Protein AF-A0A352KQD6-F1 (afdb_monomer_lite)

pLDDT: mean 89.38, std 11.31, range [33.34, 98.38]

Foldseek 3Di:
DDPDPDDLQPPLLVVDPDLLSSLCSSLLSLFPDQDAEAEDAFLVSPLSSLLSCLVCVLVSLVQQCVQHDDPDDPPPSQDPPHGTRNDNPLSVVSVVLVVVVDDSLVSSLVNCCNRHVNHAEYEYACDDPRVPCVVVSCSSDVRHHYDYQFDDDPQWGAFHGPDRDNDGHGPVPTDWDWWFFPVQPPPPDGDTDGPVRDDPPTDTDD

Structure (mmCIF, N/CA/C/O backbone):
data_AF-A0A352KQD6-F1
#
_entry.id   AF-A0A352KQD6-F1
#
loop_
_atom_site.group_PDB
_atom_site.id
_atom_site.type_symbol
_atom_site.label_atom_id
_atom_site.label_alt_id
_atom_site.label_comp_id
_atom_site.label_asym_id
_atom_site.label_entity_id
_atom_site.label_seq_id
_atom_site.pdbx_PDB_ins_code
_atom_site.Cartn_x
_atom_site.Cartn_y
_atom_site.Cartn_z
_atom_site.occupancy
_atom_site.B_iso_or_equiv
_atom_site.auth_seq_id
_atom_site.auth_comp_id
_atom_site.auth_asym_id
_atom_site.auth_atom_id
_atom_site.pdbx_PDB_model_num
ATOM 1 N N . MET A 1 1 ? -7.891 -28.167 -5.399 1.00 33.34 1 MET A N 1
ATOM 2 C CA . MET A 1 1 ? -7.084 -27.551 -4.325 1.00 33.34 1 MET A CA 1
ATOM 3 C C . MET A 1 1 ? -7.124 -26.051 -4.535 1.00 33.34 1 MET A C 1
ATOM 5 O O . ME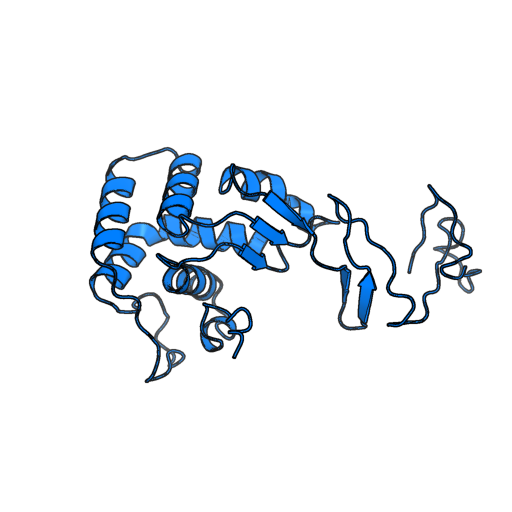T A 1 1 ? -6.577 -25.579 -5.525 1.00 33.34 1 MET A O 1
ATOM 9 N N . SER A 1 2 ? -7.878 -25.327 -3.708 1.00 34.19 2 SER A N 1
ATOM 10 C CA . SER A 1 2 ? -7.958 -23.870 -3.790 1.00 34.19 2 SER A CA 1
ATOM 11 C C . SER A 1 2 ? -6.576 -23.297 -3.488 1.00 34.19 2 SER A C 1
ATOM 13 O O . SER A 1 2 ? -6.003 -23.558 -2.432 1.00 34.19 2 SER A O 1
ATOM 15 N N . LYS A 1 3 ? -6.013 -22.537 -4.431 1.00 35.81 3 LYS A N 1
ATOM 16 C CA . LYS A 1 3 ? -4.923 -21.622 -4.106 1.00 35.81 3 LYS A CA 1
ATOM 17 C C . LYS A 1 3 ? -5.525 -20.608 -3.134 1.00 35.81 3 LYS A C 1
ATOM 19 O O . LYS A 1 3 ? -6.251 -19.715 -3.560 1.00 35.81 3 LYS A O 1
ATOM 24 N N . LEU A 1 4 ? -5.295 -20.796 -1.833 1.00 39.38 4 LEU A N 1
ATOM 25 C CA . LEU A 1 4 ? -5.373 -19.702 -0.866 1.00 39.38 4 LEU A CA 1
ATOM 26 C C . LEU A 1 4 ? -4.637 -18.507 -1.480 1.00 39.38 4 LEU A C 1
ATOM 28 O O . LEU A 1 4 ? -3.614 -18.714 -2.137 1.00 39.38 4 LEU A O 1
ATOM 32 N N . ALA A 1 5 ? -5.194 -17.305 -1.328 1.00 49.00 5 ALA A N 1
ATOM 33 C CA . ALA A 1 5 ? -4.622 -16.060 -1.829 1.00 49.00 5 ALA A CA 1
ATOM 34 C C . ALA A 1 5 ? -3.144 -15.971 -1.413 1.00 49.00 5 ALA A C 1
ATOM 36 O O . ALA A 1 5 ? -2.824 -15.662 -0.268 1.00 49.00 5 ALA A O 1
ATOM 37 N N . GLY A 1 6 ? -2.246 -16.357 -2.319 1.00 61.97 6 GLY A N 1
ATOM 38 C CA . GLY A 1 6 ? -0.821 -16.391 -2.044 1.00 61.97 6 GLY A CA 1
ATOM 39 C C . GLY A 1 6 ? -0.319 -14.962 -1.987 1.00 61.97 6 GLY A C 1
ATOM 40 O O . GLY A 1 6 ? -0.565 -14.195 -2.917 1.00 61.97 6 GLY A O 1
ATOM 41 N N . CYS A 1 7 ? 0.370 -14.601 -0.905 1.00 70.12 7 CYS A N 1
ATOM 42 C CA . CYS A 1 7 ? 1.125 -13.358 -0.871 1.00 70.12 7 CYS A CA 1
ATOM 43 C C . CYS A 1 7 ? 2.120 -13.377 -2.039 1.00 70.12 7 CYS A C 1
ATOM 45 O O . CYS A 1 7 ? 2.934 -14.293 -2.144 1.00 70.12 7 CYS A O 1
ATOM 47 N N . VAL A 1 8 ? 2.013 -12.397 -2.937 1.00 82.88 8 VAL A N 1
ATOM 48 C CA . VAL A 1 8 ? 2.868 -12.300 -4.131 1.00 82.88 8 VAL A CA 1
ATOM 49 C C . VAL A 1 8 ? 4.289 -11.858 -3.761 1.00 82.88 8 VAL A C 1
ATOM 51 O O . VAL A 1 8 ? 5.240 -12.105 -4.495 1.00 82.88 8 VAL A O 1
ATOM 54 N N . ILE A 1 9 ? 4.434 -11.241 -2.588 1.00 88.12 9 ILE A N 1
ATOM 55 C CA . ILE A 1 9 ? 5.698 -10.746 -2.059 1.00 88.12 9 ILE A CA 1
ATOM 56 C C . ILE A 1 9 ? 6.389 -11.881 -1.288 1.00 88.12 9 ILE A C 1
ATOM 58 O O . ILE A 1 9 ? 5.803 -12.411 -0.336 1.00 88.12 9 ILE A O 1
ATOM 62 N N . PRO A 1 10 ? 7.635 -12.245 -1.636 1.00 88.12 10 PRO A N 1
ATOM 63 C CA . PRO A 1 10 ? 8.396 -13.227 -0.879 1.00 88.12 10 PRO A CA 1
ATOM 64 C C . PRO A 1 10 ? 8.562 -12.818 0.594 1.00 88.12 10 PRO A C 1
ATOM 66 O O . PRO A 1 10 ? 8.896 -11.664 0.867 1.00 88.12 10 PRO A O 1
ATOM 69 N N . PRO A 1 11 ? 8.416 -13.746 1.559 1.00 87.19 11 PRO A N 1
ATOM 70 C CA . PRO A 1 11 ? 8.491 -13.415 2.985 1.00 87.19 11 PRO A CA 1
ATOM 71 C C . PRO A 1 11 ? 9.781 -12.704 3.420 1.00 87.19 11 PRO A C 1
ATOM 73 O O . PRO A 1 11 ? 9.735 -11.851 4.299 1.00 87.19 11 PRO A O 1
ATOM 76 N N . TRP A 1 12 ? 10.918 -13.001 2.786 1.00 87.06 12 TRP A N 1
ATOM 77 C CA . TRP A 1 12 ? 12.209 -12.382 3.114 1.00 87.06 12 TRP A CA 1
ATOM 78 C C . TRP A 1 12 ? 12.266 -10.879 2.783 1.00 87.06 12 TRP A C 1
ATOM 80 O O . TRP A 1 12 ? 12.999 -10.129 3.422 1.00 87.06 12 TRP A O 1
ATOM 90 N N . VAL A 1 13 ? 11.444 -10.393 1.847 1.00 88.69 13 VAL A N 1
ATOM 91 C CA . VAL A 1 13 ? 11.322 -8.948 1.580 1.00 88.69 13 VAL A CA 1
ATOM 92 C C . VAL A 1 13 ? 10.734 -8.236 2.802 1.00 88.69 13 VAL A C 1
ATOM 94 O O . VAL A 1 13 ? 11.073 -7.092 3.096 1.00 88.69 13 VAL A O 1
ATOM 97 N N . LEU A 1 14 ? 9.880 -8.919 3.574 1.00 86.44 14 LEU A N 1
ATOM 98 C CA . LEU A 1 14 ? 9.261 -8.347 4.768 1.00 86.44 14 LEU A CA 1
ATOM 99 C C . LEU A 1 14 ? 10.249 -8.185 5.931 1.00 86.44 14 LEU A C 1
ATOM 101 O O . LEU A 1 14 ? 10.004 -7.325 6.781 1.00 86.44 14 LEU A O 1
ATOM 105 N N . SER A 1 15 ? 11.353 -8.945 5.955 1.00 86.06 15 SER A N 1
ATOM 106 C CA . SER A 1 15 ? 12.409 -8.824 6.973 1.00 86.06 15 SER A CA 1
ATOM 107 C C . SER A 1 15 ? 13.402 -7.689 6.716 1.00 86.06 15 SER A C 1
ATOM 109 O O . SER A 1 15 ? 14.161 -7.345 7.622 1.00 86.06 15 SER A O 1
ATOM 111 N N . ILE A 1 16 ? 13.384 -7.081 5.528 1.00 87.44 16 ILE A N 1
ATOM 112 C CA . ILE A 1 16 ? 14.229 -5.925 5.208 1.00 87.44 16 ILE A CA 1
ATOM 113 C C . ILE A 1 16 ? 13.835 -4.751 6.105 1.00 87.44 16 ILE A C 1
ATOM 115 O O . ILE A 1 16 ? 12.652 -4.449 6.260 1.00 87.44 16 ILE A O 1
ATOM 119 N N . GLN A 1 17 ? 14.831 -4.114 6.719 1.00 84.44 17 GLN A N 1
ATOM 120 C CA . GLN A 1 17 ? 14.626 -2.988 7.635 1.00 84.44 17 GLN A CA 1
ATOM 121 C C . GLN A 1 17 ? 14.799 -1.633 6.950 1.00 84.44 17 GLN A C 1
ATOM 123 O O . GLN A 1 17 ? 14.226 -0.647 7.411 1.00 84.44 17 GLN A O 1
ATOM 128 N N . ASP A 1 18 ? 15.565 -1.583 5.856 1.00 87.81 18 ASP A N 1
ATOM 129 C CA . ASP A 1 18 ? 15.810 -0.334 5.148 1.00 87.81 18 ASP A CA 1
ATOM 130 C C . ASP A 1 18 ? 14.508 0.255 4.586 1.00 87.81 18 ASP A C 1
ATOM 132 O O . ASP A 1 18 ? 13.675 -0.428 3.976 1.00 87.81 18 ASP A O 1
ATOM 136 N N . MET A 1 19 ? 14.339 1.552 4.832 1.00 82.00 19 MET A N 1
ATOM 137 C CA . MET A 1 19 ? 13.106 2.281 4.562 1.00 82.00 19 MET A CA 1
ATOM 138 C C . MET A 1 19 ? 12.896 2.623 3.083 1.00 82.00 19 MET A C 1
ATOM 140 O O . MET A 1 19 ? 11.793 3.039 2.726 1.00 82.00 19 MET A O 1
ATOM 144 N N . TYR A 1 20 ? 13.902 2.427 2.231 1.00 86.88 20 TYR A N 1
ATOM 145 C CA . TYR A 1 20 ? 13.819 2.608 0.784 1.00 86.88 20 TYR A CA 1
ATOM 146 C C . TYR A 1 20 ? 13.861 1.273 0.032 1.00 86.88 20 TYR A C 1
ATOM 148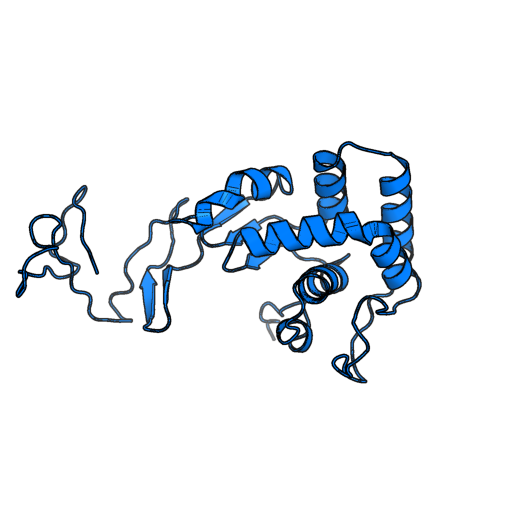 O O . TYR A 1 20 ? 13.123 1.095 -0.939 1.00 86.88 20 TYR A O 1
ATOM 156 N N . ASP A 1 21 ? 14.639 0.301 0.501 1.00 90.69 21 ASP A N 1
ATOM 157 C CA . ASP A 1 21 ? 14.799 -0.976 -0.197 1.00 90.69 21 ASP A CA 1
ATOM 158 C C . ASP A 1 21 ? 13.588 -1.889 -0.000 1.00 90.69 21 ASP A C 1
ATOM 160 O O . ASP A 1 21 ? 13.133 -2.521 -0.957 1.00 90.69 21 ASP A O 1
ATOM 164 N N . LYS A 1 22 ? 12.987 -1.914 1.201 1.00 90.69 22 LYS A N 1
ATOM 165 C CA . LYS A 1 22 ? 11.766 -2.701 1.434 1.00 90.69 22 LYS A CA 1
ATOM 166 C C . LYS A 1 22 ? 10.611 -2.242 0.534 1.00 90.69 22 LYS A C 1
ATOM 168 O O . LYS A 1 22 ? 10.053 -3.097 -0.158 1.00 90.69 22 LYS A O 1
ATOM 173 N N . PRO A 1 23 ? 10.228 -0.948 0.487 1.00 92.88 23 PRO A N 1
ATOM 174 C CA . PRO A 1 23 ? 9.149 -0.512 -0.395 1.00 92.88 23 PRO A CA 1
ATOM 175 C C . PRO A 1 23 ? 9.477 -0.720 -1.877 1.00 92.88 23 PRO A C 1
ATOM 177 O O . PRO A 1 23 ? 8.601 -1.143 -2.629 1.00 92.88 23 PRO A O 1
ATOM 180 N N . TYR A 1 24 ? 10.727 -0.495 -2.295 1.00 94.75 24 TYR A N 1
ATOM 181 C CA . TYR A 1 24 ? 11.148 -0.772 -3.668 1.00 94.75 24 TYR A CA 1
ATOM 182 C C . TYR A 1 24 ? 10.928 -2.243 -4.042 1.00 94.75 24 TYR A C 1
ATOM 184 O O . TYR A 1 24 ? 10.265 -2.539 -5.035 1.00 94.75 24 TYR A O 1
ATOM 192 N N . LEU A 1 25 ? 11.413 -3.176 -3.217 1.00 92.81 25 LEU A N 1
ATOM 193 C CA . LEU A 1 25 ? 11.297 -4.605 -3.497 1.00 92.81 25 LEU A CA 1
ATOM 194 C C . LEU A 1 25 ? 9.858 -5.101 -3.460 1.00 92.81 25 LEU A C 1
ATOM 196 O O . LEU A 1 25 ? 9.475 -5.910 -4.302 1.00 92.81 25 LEU A O 1
ATOM 200 N N . MET A 1 26 ? 9.037 -4.601 -2.533 1.00 92.19 26 MET A N 1
ATOM 201 C CA . MET A 1 26 ? 7.601 -4.890 -2.551 1.00 92.19 26 MET A CA 1
ATOM 202 C C . MET A 1 26 ? 6.997 -4.517 -3.911 1.00 92.19 26 MET A C 1
ATOM 204 O O . MET A 1 26 ? 6.287 -5.325 -4.504 1.00 92.19 26 MET A O 1
ATOM 208 N N . GLY A 1 27 ? 7.339 -3.341 -4.441 1.00 93.38 27 GLY A N 1
ATOM 209 C CA . GLY A 1 27 ? 6.920 -2.906 -5.769 1.00 93.38 27 GLY A CA 1
ATOM 210 C C . GLY A 1 27 ? 7.468 -3.751 -6.918 1.00 93.38 27 GLY A C 1
ATOM 211 O O . GLY A 1 27 ? 6.702 -4.124 -7.801 1.00 93.38 27 GLY A O 1
ATOM 212 N N . TYR A 1 28 ? 8.756 -4.103 -6.890 1.00 94.12 28 TYR A N 1
ATOM 213 C CA . TYR A 1 28 ? 9.395 -4.975 -7.883 1.00 94.12 28 TYR A CA 1
ATOM 214 C C . TYR A 1 28 ? 8.693 -6.336 -7.995 1.00 94.12 28 TYR A C 1
ATOM 216 O O . TYR A 1 28 ? 8.387 -6.802 -9.094 1.00 94.12 28 TYR A O 1
ATOM 224 N N . TYR A 1 29 ? 8.377 -6.957 -6.855 1.00 92.56 29 TYR A N 1
ATOM 225 C CA . TYR A 1 29 ? 7.669 -8.238 -6.821 1.00 92.56 29 TYR A CA 1
ATOM 226 C C . TYR A 1 29 ? 6.195 -8.126 -7.205 1.00 92.56 29 TYR A C 1
ATOM 228 O O . TYR A 1 29 ? 5.625 -9.088 -7.710 1.00 92.56 29 TYR A O 1
ATOM 236 N N . LEU A 1 30 ? 5.573 -6.969 -6.977 1.00 91.69 30 LEU A N 1
ATOM 237 C CA . LEU A 1 30 ? 4.196 -6.692 -7.381 1.00 91.69 30 LEU A CA 1
ATOM 238 C C . LEU A 1 30 ? 4.068 -6.319 -8.868 1.00 91.69 30 LEU A C 1
ATOM 240 O O . LEU A 1 30 ? 2.994 -6.498 -9.449 1.00 91.69 30 LEU A O 1
ATOM 244 N N . ALA A 1 31 ? 5.133 -5.819 -9.490 1.00 93.25 31 ALA A N 1
ATOM 245 C CA . ALA A 1 31 ? 5.139 -5.321 -10.858 1.00 93.25 31 ALA A CA 1
ATOM 246 C C . ALA A 1 31 ? 4.725 -6.395 -11.878 1.00 93.25 31 ALA A C 1
ATOM 248 O O . ALA A 1 31 ? 5.335 -7.458 -11.982 1.00 93.25 31 ALA A O 1
ATOM 249 N N . GLY A 1 32 ? 3.682 -6.108 -12.660 1.00 86.31 32 GLY A N 1
ATOM 250 C CA . GLY A 1 32 ? 3.182 -7.005 -13.707 1.00 86.31 32 GLY A CA 1
ATOM 251 C C . GLY A 1 32 ? 2.407 -8.215 -13.179 1.00 86.31 32 GLY A C 1
ATOM 252 O O . GLY A 1 32 ? 2.059 -9.113 -13.944 1.00 86.31 32 GLY A O 1
ATOM 253 N N . THR A 1 33 ? 2.116 -8.253 -11.879 1.00 89.25 33 THR A N 1
ATOM 254 C CA . THR A 1 33 ? 1.334 -9.333 -11.275 1.00 89.25 33 THR A CA 1
ATOM 255 C C . THR A 1 33 ? -0.158 -9.133 -11.516 1.00 89.25 33 THR A C 1
ATOM 257 O O . THR A 1 33 ? -0.657 -8.014 -11.649 1.00 89.25 33 THR A O 1
ATOM 260 N N . ASN A 1 34 ? -0.916 -10.231 -11.519 1.00 89.25 34 ASN A N 1
ATOM 261 C CA . ASN A 1 34 ? -2.374 -10.177 -11.618 1.00 89.25 34 ASN A CA 1
ATOM 262 C C . ASN A 1 34 ? -3.029 -9.903 -10.248 1.00 89.25 34 ASN A C 1
ATOM 264 O O . ASN A 1 34 ? -3.846 -10.688 -9.763 1.00 89.25 34 ASN A O 1
ATOM 268 N N . THR A 1 35 ? -2.620 -8.817 -9.593 1.00 90.75 35 THR A N 1
ATOM 269 C CA . THR A 1 35 ? -3.079 -8.459 -8.247 1.00 90.75 35 THR A CA 1
ATOM 270 C C . THR A 1 35 ? -4.363 -7.643 -8.329 1.00 90.75 35 THR A C 1
ATOM 272 O O . THR A 1 35 ? -4.352 -6.504 -8.784 1.00 90.75 35 THR A O 1
ATOM 275 N N . ALA A 1 36 ? -5.473 -8.222 -7.864 1.00 92.62 36 ALA A N 1
ATOM 276 C CA . ALA A 1 36 ? -6.767 -7.539 -7.797 1.00 92.62 36 ALA A CA 1
ATOM 277 C C . ALA A 1 36 ? -6.991 -6.785 -6.477 1.00 92.62 36 ALA A C 1
ATOM 279 O O . ALA A 1 36 ? -7.746 -5.813 -6.439 1.00 92.62 36 ALA A O 1
ATOM 280 N N . CYS A 1 37 ? -6.331 -7.221 -5.404 1.00 92.38 37 CYS A N 1
ATOM 281 C CA . CYS A 1 37 ? -6.459 -6.646 -4.073 1.00 92.38 37 CYS A CA 1
ATOM 282 C C . CYS A 1 37 ? -5.094 -6.575 -3.389 1.00 92.38 37 CYS A C 1
ATOM 284 O O . CYS A 1 37 ? -4.324 -7.533 -3.443 1.00 92.38 37 CYS A O 1
ATOM 286 N N . MET A 1 38 ? -4.823 -5.453 -2.729 1.00 92.38 38 MET A N 1
ATOM 287 C CA . MET A 1 38 ? -3.636 -5.246 -1.906 1.00 92.38 38 MET A CA 1
ATOM 288 C C . MET A 1 38 ? -4.064 -4.866 -0.493 1.00 92.38 38 MET A C 1
ATOM 290 O O . MET A 1 38 ? -4.980 -4.070 -0.315 1.00 92.38 38 MET A O 1
ATOM 294 N N . THR A 1 39 ? -3.382 -5.394 0.518 1.00 91.88 39 THR A N 1
ATOM 295 C CA . THR A 1 39 ? -3.619 -5.017 1.914 1.00 91.88 39 THR A CA 1
ATOM 296 C C . THR A 1 39 ? -2.330 -4.540 2.553 1.00 91.88 39 THR A C 1
ATOM 298 O O . THR A 1 39 ? -1.309 -5.222 2.476 1.00 91.88 39 THR A O 1
ATOM 301 N N . CYS A 1 40 ? -2.379 -3.399 3.225 1.00 91.19 40 CYS A N 1
ATOM 302 C CA . CYS A 1 40 ? -1.304 -2.911 4.074 1.00 91.19 40 CYS A CA 1
ATOM 303 C C . CYS A 1 40 ? -1.942 -2.286 5.306 1.00 91.19 40 CYS A C 1
ATOM 305 O O . CYS A 1 40 ? -2.889 -1.525 5.168 1.00 91.19 40 CYS A O 1
ATOM 307 N N . MET A 1 41 ? -1.431 -2.579 6.503 1.00 89.69 41 MET A N 1
ATOM 308 C CA . MET A 1 41 ? -2.013 -2.039 7.738 1.00 89.69 41 MET A CA 1
ATOM 309 C C . MET A 1 41 ? -2.059 -0.505 7.730 1.00 89.69 41 MET A C 1
ATOM 311 O O . MET A 1 41 ? -3.023 0.090 8.200 1.00 89.69 41 MET A O 1
ATOM 315 N N . SER A 1 42 ? -1.035 0.136 7.157 1.00 90.31 42 SER A N 1
ATOM 316 C CA . SER A 1 42 ? -0.929 1.590 7.090 1.00 90.31 42 SER A CA 1
ATOM 317 C C . SER A 1 42 ? -0.952 2.101 5.654 1.00 90.31 42 SER A C 1
ATOM 319 O O . SER A 1 42 ? -0.157 1.683 4.808 1.00 90.31 42 SER A O 1
ATOM 321 N N . SER A 1 43 ? -1.780 3.117 5.428 1.00 92.75 43 SER A N 1
ATOM 322 C CA . SER A 1 43 ? -1.862 3.890 4.188 1.00 92.75 43 SER A CA 1
ATOM 323 C C . SER A 1 43 ? -0.512 4.517 3.813 1.00 92.75 43 SER A C 1
ATOM 325 O O . SER A 1 43 ? -0.146 4.545 2.636 1.00 92.75 43 SER A O 1
ATOM 327 N N . LYS A 1 44 ? 0.284 4.921 4.815 1.00 93.44 44 LYS A N 1
ATOM 328 C CA . LYS A 1 44 ? 1.648 5.441 4.637 1.00 93.44 44 LYS A CA 1
ATOM 329 C C . LYS A 1 44 ? 2.549 4.449 3.905 1.00 93.44 44 LYS A C 1
ATOM 331 O O . LYS A 1 44 ? 3.313 4.862 3.045 1.00 93.44 44 LYS A O 1
ATOM 336 N N . GLY A 1 45 ? 2.464 3.154 4.221 1.00 92.88 45 GLY A N 1
ATOM 337 C CA . GLY A 1 45 ? 3.313 2.132 3.601 1.00 92.88 45 GLY A CA 1
ATOM 338 C C . GLY A 1 45 ? 3.109 2.047 2.088 1.00 92.88 45 GLY A C 1
ATOM 339 O O . GLY A 1 45 ? 4.075 2.007 1.329 1.00 92.88 45 GLY A O 1
ATOM 340 N N . ILE A 1 46 ? 1.849 2.103 1.648 1.00 95.00 46 ILE A N 1
ATOM 341 C CA . ILE A 1 46 ? 1.485 2.059 0.226 1.00 95.00 46 ILE A CA 1
ATOM 342 C C . ILE A 1 46 ? 1.919 3.343 -0.488 1.00 95.00 46 ILE A C 1
ATOM 344 O O . ILE A 1 46 ? 2.478 3.285 -1.582 1.00 95.00 46 ILE A O 1
ATOM 348 N N . VAL A 1 47 ? 1.699 4.501 0.140 1.00 96.12 47 VAL A N 1
ATOM 349 C CA . VAL A 1 47 ? 2.128 5.800 -0.397 1.00 96.12 47 VAL A CA 1
ATOM 350 C C . VAL A 1 47 ? 3.650 5.860 -0.542 1.00 96.12 47 VAL A C 1
ATOM 352 O O . VAL A 1 47 ? 4.148 6.247 -1.598 1.00 96.12 47 VAL A O 1
ATOM 355 N N . THR A 1 48 ? 4.397 5.429 0.479 1.00 95.81 48 THR A N 1
ATOM 356 C CA . THR A 1 48 ? 5.863 5.365 0.431 1.00 95.81 48 THR A CA 1
ATOM 357 C C . THR A 1 48 ? 6.338 4.443 -0.685 1.00 95.81 48 THR A C 1
ATOM 359 O O . THR A 1 48 ? 7.215 4.834 -1.445 1.00 95.81 48 THR A O 1
ATOM 362 N N . MET A 1 49 ? 5.742 3.256 -0.836 1.00 96.12 49 MET A N 1
ATOM 363 C CA . MET A 1 49 ? 6.058 2.349 -1.943 1.00 96.12 49 MET A CA 1
ATOM 364 C C . MET A 1 49 ? 5.877 3.035 -3.301 1.00 96.12 49 MET A C 1
ATOM 366 O O . MET A 1 49 ? 6.794 3.020 -4.117 1.00 96.12 49 MET A O 1
ATOM 370 N N . ALA A 1 50 ? 4.732 3.680 -3.534 1.00 97.56 50 ALA A N 1
ATOM 371 C CA . ALA A 1 50 ? 4.454 4.354 -4.800 1.00 97.56 50 ALA A CA 1
ATOM 372 C C . ALA A 1 50 ? 5.470 5.470 -5.112 1.00 97.56 50 ALA A C 1
ATOM 374 O O . ALA A 1 50 ? 5.932 5.577 -6.249 1.00 97.56 50 ALA A O 1
ATOM 375 N N . ARG A 1 51 ? 5.861 6.258 -4.100 1.00 97.38 51 ARG A N 1
ATOM 376 C CA . ARG A 1 51 ? 6.884 7.309 -4.229 1.00 97.38 51 ARG A CA 1
ATOM 377 C C . ARG A 1 51 ? 8.266 6.738 -4.519 1.00 97.38 51 ARG A C 1
ATOM 379 O O . ARG A 1 51 ? 8.890 7.149 -5.488 1.00 97.38 51 ARG A O 1
ATOM 386 N N . VAL A 1 52 ? 8.706 5.742 -3.750 1.00 96.69 52 VAL A N 1
ATOM 387 C CA . VAL A 1 52 ? 10.017 5.102 -3.938 1.00 96.69 52 VAL A CA 1
ATOM 388 C C . VAL A 1 52 ? 10.139 4.494 -5.336 1.00 96.69 52 VAL A C 1
ATOM 390 O O . VAL A 1 52 ? 11.168 4.656 -5.988 1.00 96.69 52 VAL A O 1
ATOM 393 N N . LEU A 1 53 ? 9.090 3.834 -5.836 1.00 97.25 53 LEU A N 1
ATOM 394 C CA . LEU A 1 53 ? 9.089 3.281 -7.194 1.00 97.25 53 LEU A CA 1
ATOM 395 C C . L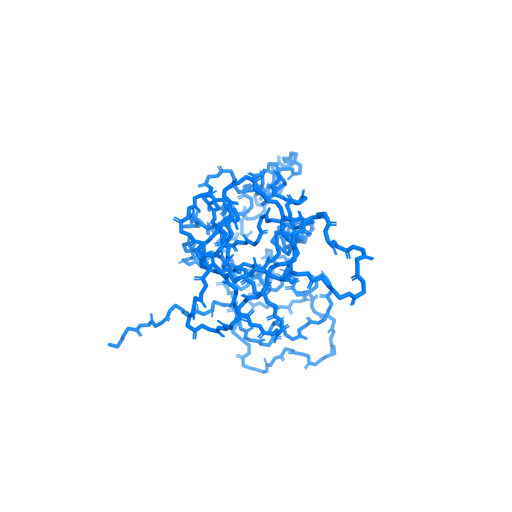EU A 1 53 ? 9.153 4.370 -8.265 1.00 97.25 53 LEU A C 1
ATOM 397 O O . LEU A 1 53 ? 9.779 4.169 -9.300 1.00 97.25 53 LEU A O 1
ATOM 401 N N . ALA A 1 54 ? 8.521 5.518 -8.032 1.00 97.69 54 ALA A N 1
ATOM 402 C CA . ALA A 1 54 ? 8.577 6.642 -8.956 1.00 97.69 54 ALA A CA 1
ATOM 403 C C . ALA A 1 54 ? 9.942 7.349 -8.948 1.00 97.69 54 ALA A C 1
ATOM 405 O O . ALA A 1 54 ? 10.468 7.689 -10.012 1.00 97.69 54 ALA A O 1
ATOM 406 N N . GLU A 1 55 ? 10.534 7.529 -7.768 1.00 96.38 55 GLU A N 1
ATOM 407 C CA . GLU A 1 55 ? 11.889 8.057 -7.593 1.00 96.38 55 GLU A CA 1
ATOM 408 C C . GLU A 1 55 ? 12.926 7.142 -8.257 1.00 96.38 55 GLU A C 1
ATOM 410 O O . GLU A 1 55 ? 13.804 7.620 -8.972 1.00 96.38 55 GLU A O 1
ATOM 415 N N . ARG A 1 56 ? 12.780 5.822 -8.089 1.00 96.06 56 ARG A N 1
ATOM 416 C CA . ARG A 1 56 ? 13.682 4.788 -8.620 1.00 96.06 56 ARG A CA 1
ATOM 417 C C . ARG A 1 56 ? 13.157 4.128 -9.904 1.00 96.06 56 ARG A C 1
ATOM 419 O O . ARG A 1 56 ? 13.482 2.976 -10.173 1.00 96.06 56 ARG A O 1
ATOM 426 N N . ALA A 1 57 ? 12.352 4.825 -10.708 1.00 97.38 57 ALA A N 1
ATOM 427 C CA . ALA A 1 57 ? 11.684 4.222 -11.871 1.00 97.38 57 ALA A CA 1
ATOM 428 C C . ALA A 1 57 ? 12.656 3.686 -12.941 1.00 97.38 57 ALA A C 1
ATOM 430 O O . ALA A 1 57 ? 12.377 2.670 -13.571 1.00 97.38 57 ALA A O 1
ATOM 431 N N . GLU A 1 58 ? 13.796 4.350 -13.141 1.00 97.12 58 GLU A N 1
ATOM 432 C CA . GLU A 1 58 ? 14.831 3.907 -14.089 1.00 97.12 58 GLU A CA 1
ATOM 433 C C . GLU A 1 58 ? 15.518 2.628 -13.606 1.00 97.12 58 GLU A C 1
ATOM 435 O O . GLU A 1 58 ? 15.634 1.674 -14.371 1.00 97.12 58 GLU A O 1
ATOM 440 N N . LEU A 1 59 ? 15.863 2.574 -12.315 1.00 96.19 59 LEU A N 1
ATOM 441 C CA . LEU A 1 59 ? 16.396 1.375 -11.667 1.00 96.19 59 LEU A CA 1
ATOM 442 C C . LEU A 1 59 ? 15.399 0.213 -11.740 1.00 96.19 59 LEU A C 1
ATOM 444 O O . LEU A 1 59 ? 15.767 -0.896 -12.108 1.00 96.19 59 LEU A O 1
ATOM 448 N N . LEU A 1 60 ? 14.117 0.484 -11.465 1.00 97.00 60 LEU A N 1
ATOM 449 C CA . LEU A 1 60 ? 13.046 -0.506 -11.568 1.00 97.00 60 LEU A CA 1
ATOM 450 C C . LEU A 1 60 ? 12.947 -1.074 -12.986 1.00 97.00 60 LEU A C 1
ATOM 452 O O . LEU A 1 60 ? 12.787 -2.280 -13.157 1.00 97.00 60 LEU A O 1
ATOM 456 N N . ALA A 1 61 ? 13.040 -0.219 -14.006 1.00 97.31 61 ALA A N 1
ATOM 457 C CA . ALA A 1 61 ? 13.034 -0.664 -15.391 1.00 97.31 61 ALA A CA 1
ATOM 458 C C . ALA A 1 61 ? 14.273 -1.508 -15.727 1.00 97.31 61 ALA A C 1
ATOM 460 O O . ALA A 1 61 ? 14.141 -2.529 -16.399 1.00 97.31 61 ALA A O 1
ATOM 461 N N . GLU A 1 62 ? 15.457 -1.125 -15.250 1.00 96.62 62 GLU A N 1
ATOM 462 C CA . GLU A 1 62 ? 16.683 -1.902 -15.441 1.00 96.62 62 GLU A CA 1
ATOM 463 C C . GLU A 1 62 ? 16.581 -3.294 -14.798 1.00 96.62 62 GLU A C 1
ATOM 465 O O . GLU A 1 62 ? 16.766 -4.305 -15.482 1.00 96.62 62 GLU A O 1
ATOM 470 N N . ASP A 1 63 ? 16.192 -3.348 -13.523 1.00 95.69 63 ASP A N 1
ATOM 471 C CA . ASP A 1 63 ? 16.022 -4.582 -12.755 1.00 95.69 63 ASP A CA 1
ATOM 472 C C . ASP A 1 63 ? 14.982 -5.511 -13.400 1.00 95.69 63 ASP A C 1
ATOM 474 O O . ASP A 1 63 ? 15.217 -6.715 -13.534 1.00 95.69 63 ASP A O 1
ATOM 478 N N . LEU A 1 64 ? 13.847 -4.968 -13.861 1.00 96.56 64 LEU A N 1
ATOM 479 C CA . LEU A 1 64 ? 12.821 -5.737 -14.574 1.00 96.56 64 LEU A CA 1
ATOM 480 C C . LEU A 1 64 ? 13.304 -6.195 -15.953 1.00 96.56 64 LEU A C 1
ATOM 482 O O . LEU A 1 64 ? 12.977 -7.298 -16.386 1.00 96.56 64 LEU A O 1
ATOM 486 N N . SER A 1 65 ? 14.080 -5.374 -16.661 1.00 97.00 65 SER A N 1
ATOM 487 C CA . SER A 1 65 ? 14.594 -5.730 -17.984 1.00 97.00 65 SER A CA 1
ATOM 488 C C . SER A 1 65 ? 15.651 -6.824 -17.928 1.00 97.00 65 SER A C 1
ATOM 490 O O . SER A 1 65 ? 15.776 -7.568 -18.896 1.00 97.00 65 SER A O 1
ATOM 492 N N . GLN A 1 66 ? 16.437 -6.890 -16.856 1.00 93.88 66 GLN A N 1
ATOM 493 C CA . GLN A 1 66 ? 17.507 -7.876 -16.703 1.00 93.88 66 GLN A CA 1
ATOM 494 C C . GLN A 1 66 ? 17.080 -9.074 -15.846 1.00 93.88 66 GLN A C 1
ATOM 496 O O . GLN A 1 66 ? 17.733 -10.115 -15.885 1.00 93.88 66 GLN A O 1
ATOM 501 N N . GLY A 1 67 ? 15.982 -8.956 -15.093 1.00 92.50 67 GLY A N 1
ATOM 502 C CA . GLY A 1 67 ? 15.582 -9.968 -14.120 1.00 92.50 67 GLY A CA 1
ATOM 503 C C . GLY A 1 67 ? 16.589 -10.065 -12.977 1.00 92.50 67 GLY A C 1
ATOM 504 O O . GLY A 1 67 ? 17.010 -11.162 -12.624 1.00 92.50 67 GLY A O 1
ATOM 505 N N . ILE A 1 68 ? 17.000 -8.922 -12.430 1.00 90.06 68 ILE A N 1
ATOM 506 C CA . ILE A 1 68 ? 17.953 -8.823 -11.318 1.00 90.06 68 ILE A CA 1
ATOM 507 C C . ILE A 1 68 ? 17.392 -7.922 -10.214 1.00 90.06 68 ILE A C 1
ATOM 509 O O . ILE A 1 68 ? 16.330 -7.326 -10.369 1.00 90.06 68 ILE A O 1
ATOM 513 N N . ILE A 1 69 ? 18.100 -7.853 -9.088 1.00 89.19 69 ILE A N 1
ATOM 514 C CA . ILE A 1 69 ? 17.816 -6.931 -7.988 1.00 89.19 69 ILE A CA 1
ATOM 515 C C . ILE A 1 69 ? 19.120 -6.203 -7.673 1.00 89.19 69 ILE A C 1
ATOM 517 O O . ILE A 1 69 ? 20.043 -6.814 -7.135 1.00 89.19 69 ILE A O 1
ATOM 521 N N . THR A 1 70 ? 19.201 -4.918 -8.007 1.00 85.75 70 THR A N 1
ATOM 522 C CA . THR A 1 70 ? 20.408 -4.099 -7.775 1.00 85.75 70 THR A CA 1
ATOM 523 C C . THR A 1 70 ? 20.252 -3.115 -6.619 1.00 85.75 70 THR A C 1
ATOM 525 O O . THR A 1 70 ? 21.238 -2.574 -6.127 1.00 85.75 70 THR A O 1
ATOM 528 N N . SER A 1 71 ? 19.022 -2.896 -6.151 1.00 74.50 71 SER A N 1
ATOM 529 C CA . SER A 1 71 ? 18.691 -1.827 -5.206 1.00 74.50 71 SER A CA 1
ATOM 530 C C . SER A 1 71 ? 19.067 -2.090 -3.748 1.00 74.50 71 SER A C 1
ATOM 532 O O . SER A 1 71 ? 18.814 -1.219 -2.930 1.00 74.50 71 SER A O 1
ATOM 534 N N . VAL A 1 72 ? 19.529 -3.289 -3.390 1.00 74.56 72 VAL A N 1
ATOM 535 C CA . VAL A 1 72 ? 19.680 -3.706 -1.986 1.00 74.56 72 VAL A CA 1
ATOM 536 C C . VAL A 1 72 ? 21.123 -3.511 -1.552 1.00 74.56 72 VAL A C 1
ATOM 538 O O . VAL A 1 72 ? 22.032 -4.029 -2.204 1.00 74.56 72 VAL A O 1
ATOM 541 N N . SER A 1 73 ? 21.339 -2.802 -0.439 1.00 67.44 73 SER A N 1
ATOM 542 C CA . SER A 1 73 ? 22.661 -2.751 0.200 1.00 67.44 73 SER A CA 1
ATOM 543 C C . SER A 1 73 ? 23.154 -4.177 0.473 1.00 67.44 73 SER A C 1
ATOM 545 O O . SER A 1 73 ? 22.442 -4.969 1.087 1.00 67.44 73 SER A O 1
ATOM 547 N N . LEU A 1 74 ? 24.355 -4.495 -0.019 1.00 55.03 74 LEU A N 1
ATOM 548 C CA . LEU A 1 74 ? 24.931 -5.836 -0.223 1.00 55.03 74 LEU A CA 1
ATOM 549 C C . LEU A 1 74 ? 25.161 -6.700 1.037 1.00 55.03 74 LEU A C 1
ATOM 551 O O . LEU A 1 74 ? 25.891 -7.684 0.965 1.00 55.03 74 LEU A O 1
ATOM 555 N N . ASP A 1 75 ? 24.528 -6.408 2.168 1.00 57.19 75 ASP A N 1
ATOM 556 C CA . ASP A 1 75 ? 24.644 -7.228 3.374 1.00 57.19 75 ASP A CA 1
ATOM 557 C C . ASP A 1 75 ? 23.705 -8.451 3.297 1.00 57.19 75 ASP A C 1
ATOM 559 O O . ASP A 1 75 ? 22.705 -8.528 3.999 1.00 57.19 75 ASP A O 1
ATOM 563 N N . ASP A 1 76 ? 24.002 -9.399 2.401 1.00 53.09 76 ASP A N 1
ATOM 564 C CA . ASP A 1 76 ? 23.578 -10.817 2.401 1.00 53.09 76 ASP A CA 1
ATOM 565 C C . ASP A 1 76 ? 22.081 -11.166 2.644 1.00 53.09 76 ASP A C 1
ATOM 567 O O . ASP A 1 76 ? 21.754 -12.288 3.037 1.00 53.09 76 ASP A O 1
ATOM 571 N N . VAL A 1 77 ? 21.126 -10.260 2.383 1.00 69.19 77 VAL A N 1
ATOM 572 C CA . VAL A 1 77 ? 19.690 -10.526 2.654 1.00 69.19 77 VAL A CA 1
ATOM 573 C C . VAL A 1 77 ? 18.966 -11.253 1.513 1.00 69.19 77 VAL A C 1
ATOM 575 O O . VAL A 1 77 ? 17.908 -11.838 1.746 1.00 69.19 77 VAL A O 1
ATOM 578 N N . ILE A 1 78 ? 19.488 -11.237 0.280 1.00 76.94 78 ILE A N 1
ATOM 579 C CA . ILE A 1 78 ? 18.801 -11.857 -0.866 1.00 76.94 78 ILE A CA 1
ATOM 580 C C . ILE A 1 78 ? 19.071 -13.370 -0.855 1.00 76.94 78 ILE A C 1
ATOM 582 O O . ILE A 1 78 ? 20.212 -13.786 -1.056 1.00 76.94 78 ILE A O 1
ATOM 586 N N . PRO A 1 79 ? 18.051 -14.227 -0.668 1.00 78.75 79 PRO A N 1
ATOM 587 C CA . PRO A 1 79 ? 18.256 -15.668 -0.689 1.00 78.75 79 PRO A CA 1
ATOM 588 C C . PRO A 1 79 ? 18.736 -16.144 -2.066 1.00 78.75 79 PRO A C 1
ATOM 590 O O . PRO A 1 79 ? 18.249 -15.669 -3.090 1.00 78.75 79 PRO A O 1
ATOM 593 N N . ASN A 1 80 ? 19.593 -17.169 -2.107 1.00 75.62 80 ASN A N 1
ATOM 594 C CA . ASN A 1 80 ? 20.077 -17.780 -3.360 1.00 75.62 80 ASN A CA 1
ATOM 595 C C . ASN A 1 80 ? 18.955 -18.281 -4.294 1.00 75.62 80 ASN A C 1
ATOM 597 O O . ASN A 1 80 ? 19.190 -18.532 -5.471 1.00 75.62 80 ASN A O 1
ATOM 601 N N . ASN A 1 81 ? 17.745 -18.474 -3.767 1.00 73.69 81 ASN A N 1
ATOM 602 C CA . ASN A 1 81 ? 16.555 -18.898 -4.499 1.00 73.69 81 ASN A CA 1
ATOM 603 C C . ASN A 1 81 ? 15.522 -17.770 -4.679 1.00 73.69 81 ASN A C 1
ATOM 605 O O . ASN A 1 81 ? 14.342 -18.061 -4.890 1.00 73.69 81 ASN A O 1
ATOM 609 N N . ALA A 1 82 ? 15.929 -16.503 -4.555 1.00 81.31 82 ALA A N 1
ATOM 610 C CA . ALA A 1 82 ? 15.059 -15.373 -4.844 1.00 81.31 82 ALA A CA 1
ATOM 611 C C . ALA A 1 82 ? 14.490 -15.501 -6.266 1.00 81.31 82 ALA A C 1
ATOM 613 O O . ALA A 1 82 ? 15.209 -15.764 -7.229 1.00 81.31 82 ALA A O 1
ATOM 614 N N . ALA A 1 83 ? 13.172 -15.352 -6.386 1.00 80.88 83 ALA A N 1
ATOM 615 C CA . ALA A 1 83 ? 12.517 -15.361 -7.682 1.00 80.88 83 ALA A CA 1
ATOM 616 C C . ALA A 1 83 ? 12.732 -13.999 -8.344 1.00 80.88 83 ALA A C 1
ATOM 618 O O . ALA A 1 83 ? 12.316 -12.981 -7.807 1.00 80.88 83 ALA A O 1
ATOM 619 N N . TYR A 1 84 ? 13.356 -13.966 -9.512 1.00 85.56 84 TYR A N 1
ATOM 620 C CA . TYR A 1 84 ? 13.535 -12.716 -10.239 1.00 85.56 84 TYR A CA 1
ATOM 621 C C . TYR A 1 84 ? 12.347 -12.431 -11.159 1.00 85.56 84 TYR A C 1
ATOM 623 O O . TYR A 1 84 ? 11.782 -13.340 -11.773 1.00 85.56 84 TYR A O 1
ATOM 631 N N . ASN A 1 85 ? 11.976 -11.157 -11.261 1.00 86.12 85 ASN A N 1
ATOM 632 C CA . ASN A 1 85 ? 10.929 -10.674 -12.149 1.00 86.12 85 ASN A CA 1
ATOM 633 C C . ASN A 1 85 ? 11.569 -10.133 -13.431 1.00 86.12 85 ASN A C 1
ATOM 635 O O . ASN A 1 85 ? 12.011 -8.989 -13.482 1.00 86.12 85 ASN A O 1
ATOM 639 N N . HIS A 1 86 ? 11.646 -10.975 -14.460 1.00 93.19 86 HIS A N 1
ATOM 640 C CA . HIS A 1 86 ? 12.121 -10.570 -15.779 1.00 93.19 86 HIS A CA 1
ATOM 641 C C . HIS A 1 86 ? 10.931 -10.167 -16.659 1.00 93.19 86 HIS A C 1
ATOM 643 O O . HIS A 1 86 ? 10.199 -11.019 -17.165 1.00 93.19 86 HIS A O 1
ATOM 649 N N . ASN A 1 87 ? 10.740 -8.860 -16.833 1.00 95.38 87 ASN A N 1
ATOM 650 C CA . ASN A 1 87 ? 9.659 -8.267 -17.611 1.00 95.38 87 ASN A CA 1
ATOM 651 C C . ASN A 1 87 ? 10.160 -7.078 -18.463 1.00 95.38 87 ASN A C 1
ATOM 653 O O . ASN A 1 87 ? 9.938 -5.911 -18.119 1.00 95.38 87 ASN A O 1
ATOM 657 N N . PRO A 1 88 ? 10.832 -7.352 -19.597 1.00 96.81 88 PRO A N 1
ATOM 658 C CA . PRO A 1 88 ? 11.410 -6.314 -20.450 1.00 96.81 88 PRO A CA 1
ATOM 659 C C . PRO A 1 88 ? 10.358 -5.447 -21.159 1.00 96.81 88 PRO A C 1
ATOM 661 O O . PRO A 1 88 ? 10.656 -4.319 -21.543 1.00 96.81 88 PRO A O 1
ATOM 664 N N . GLU A 1 89 ? 9.130 -5.937 -21.343 1.00 97.31 89 GLU A N 1
ATOM 665 C CA . GLU A 1 89 ? 8.037 -5.138 -21.913 1.00 97.31 89 GLU A CA 1
ATOM 666 C C . GLU A 1 89 ? 7.574 -4.061 -20.930 1.00 97.31 89 GLU A C 1
ATOM 668 O O . GLU A 1 89 ? 7.483 -2.887 -21.293 1.00 97.31 89 GLU A O 1
ATOM 673 N N . LEU A 1 90 ? 7.366 -4.441 -19.664 1.00 97.31 90 LEU A N 1
ATOM 674 C CA . LEU A 1 90 ? 7.033 -3.503 -18.597 1.00 97.31 90 LEU A CA 1
ATOM 675 C C . LEU A 1 90 ? 8.156 -2.483 -18.376 1.00 97.31 90 LEU A C 1
ATOM 677 O O . LEU A 1 90 ? 7.878 -1.294 -18.244 1.00 97.31 90 LEU A O 1
ATOM 681 N N . ALA A 1 91 ? 9.417 -2.924 -18.412 1.00 97.94 91 ALA A N 1
ATOM 682 C CA . ALA A 1 91 ? 10.576 -2.039 -18.326 1.00 97.94 91 ALA A CA 1
ATOM 683 C C . ALA A 1 91 ? 10.559 -0.938 -19.401 1.00 97.94 91 ALA A C 1
ATOM 685 O O . ALA A 1 91 ? 10.693 0.243 -19.079 1.00 97.94 91 ALA A O 1
ATOM 686 N N . ARG A 1 92 ? 10.326 -1.299 -20.673 1.00 98.38 92 ARG A N 1
ATOM 687 C CA . ARG A 1 92 ? 10.211 -0.314 -21.766 1.00 98.38 92 ARG A CA 1
ATOM 688 C C . ARG A 1 92 ? 9.077 0.674 -21.515 1.00 98.38 92 ARG A C 1
ATOM 690 O O . ARG A 1 92 ? 9.290 1.875 -21.644 1.00 98.38 92 ARG A O 1
ATOM 697 N N . ALA A 1 93 ? 7.908 0.187 -21.099 1.00 98.38 93 ALA A N 1
ATOM 698 C CA . ALA A 1 93 ? 6.759 1.040 -20.809 1.00 98.38 93 ALA A CA 1
ATOM 699 C C . ALA A 1 93 ? 7.024 2.027 -19.652 1.00 98.38 93 ALA A C 1
ATOM 701 O O . ALA A 1 93 ? 6.578 3.174 -19.710 1.00 98.38 93 ALA A O 1
ATOM 702 N N . ILE A 1 94 ? 7.782 1.623 -18.623 1.00 98.31 94 ILE A N 1
ATOM 703 C CA . ILE A 1 94 ? 8.206 2.514 -17.529 1.00 98.31 94 ILE A CA 1
ATOM 704 C C . ILE A 1 94 ? 9.125 3.624 -18.058 1.00 98.31 94 ILE A C 1
ATOM 706 O O . ILE A 1 94 ? 8.919 4.795 -17.732 1.00 98.31 94 ILE A O 1
ATOM 710 N N . LEU A 1 95 ? 10.107 3.288 -18.901 1.00 98.25 95 LEU A N 1
ATOM 711 C CA . LEU A 1 95 ? 11.027 4.272 -19.488 1.00 98.25 95 LEU A CA 1
ATOM 712 C C . LEU A 1 95 ? 10.308 5.235 -20.442 1.00 98.25 95 LEU A C 1
ATOM 714 O O . LEU A 1 95 ? 10.522 6.446 -20.385 1.00 98.25 95 LEU A O 1
ATOM 718 N N . GLU A 1 96 ? 9.401 4.728 -21.277 1.00 98.19 96 GLU A N 1
ATOM 719 C CA . GLU A 1 96 ? 8.534 5.559 -22.118 1.00 98.19 96 GLU A CA 1
ATOM 720 C C . GLU A 1 96 ? 7.687 6.515 -21.273 1.00 98.19 96 GLU A C 1
ATOM 722 O O . GLU A 1 96 ? 7.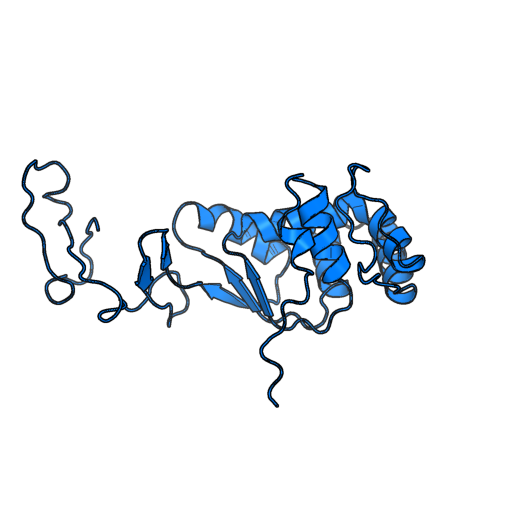584 7.700 -21.593 1.00 98.19 96 GLU A O 1
ATOM 727 N N . LEU A 1 97 ? 7.120 6.035 -20.161 1.00 98.06 97 LEU A N 1
ATOM 728 C CA . LEU A 1 97 ? 6.365 6.870 -19.232 1.00 98.06 97 LEU A CA 1
ATOM 729 C C . LEU A 1 97 ? 7.242 7.958 -18.597 1.00 98.06 97 LEU A C 1
ATOM 731 O O . LEU A 1 97 ? 6.805 9.107 -18.512 1.00 98.06 97 LEU A O 1
ATOM 735 N N . LYS A 1 98 ? 8.469 7.624 -18.183 1.00 96.50 98 LYS A N 1
ATOM 736 C CA . LYS A 1 98 ? 9.429 8.583 -17.614 1.00 96.50 98 LYS A CA 1
ATOM 737 C C . LYS A 1 98 ? 9.752 9.700 -18.610 1.00 96.50 98 LYS A C 1
ATOM 739 O O . LYS A 1 98 ? 9.706 10.874 -18.246 1.00 96.50 98 LYS A O 1
ATOM 744 N N . ASN A 1 99 ? 9.948 9.350 -19.882 1.00 97.00 99 ASN A N 1
ATOM 745 C CA . ASN A 1 99 ? 10.233 10.299 -20.964 1.00 97.00 99 ASN A CA 1
ATOM 746 C C . ASN A 1 99 ? 9.087 11.284 -21.254 1.00 97.00 99 ASN A C 1
ATOM 748 O O . ASN A 1 99 ? 9.317 12.336 -21.847 1.00 97.00 99 ASN A O 1
ATOM 752 N N . ARG A 1 100 ? 7.852 10.990 -20.820 1.00 96.88 100 ARG A N 1
ATOM 753 C CA . ARG A 1 100 ? 6.707 11.908 -20.969 1.00 96.88 100 ARG A CA 1
ATOM 754 C C . ARG A 1 100 ? 6.754 13.105 -20.017 1.00 96.88 100 ARG A C 1
ATOM 756 O O . ARG A 1 100 ? 5.947 14.013 -20.192 1.00 96.88 100 ARG A O 1
ATOM 763 N N . ASN A 1 101 ? 7.655 13.100 -19.028 1.00 94.19 101 ASN A N 1
ATOM 764 C CA . ASN A 1 101 ? 7.882 14.196 -18.080 1.00 94.19 101 ASN A CA 1
ATOM 765 C C . ASN A 1 101 ? 6.582 14.755 -17.462 1.00 94.19 101 ASN A C 1
ATOM 767 O O . ASN A 1 101 ? 6.324 15.960 -17.455 1.00 94.19 101 ASN A O 1
ATOM 771 N N . LEU A 1 102 ? 5.716 13.848 -17.004 1.00 96.88 102 LEU A N 1
ATOM 772 C CA . LEU A 1 102 ? 4.445 14.203 -16.376 1.00 96.88 102 LEU A CA 1
ATOM 773 C C . LEU A 1 102 ? 4.685 14.843 -14.998 1.00 96.88 102 LEU A C 1
ATOM 775 O O . LEU A 1 102 ? 5.660 14.493 -14.330 1.00 96.88 102 LEU A O 1
ATOM 779 N N . PRO A 1 103 ? 3.770 15.703 -14.510 1.00 97.25 103 PRO A N 1
ATOM 780 C CA . PRO A 1 103 ? 3.804 16.132 -13.117 1.00 97.25 103 PRO A CA 1
ATOM 781 C C . PRO A 1 103 ? 3.782 14.919 -12.180 1.00 97.25 103 PRO A C 1
ATOM 783 O O . PRO A 1 103 ? 3.067 13.950 -12.447 1.00 97.25 103 PRO A O 1
ATOM 786 N N . GLU A 1 104 ? 4.521 14.999 -11.072 1.00 95.50 104 GLU A N 1
ATOM 787 C CA . GLU A 1 104 ? 4.810 13.880 -10.160 1.00 95.50 104 GLU A CA 1
ATOM 788 C C . GLU A 1 104 ? 3.579 13.023 -9.830 1.00 95.50 104 GLU A C 1
ATOM 790 O O . GLU A 1 104 ? 3.588 11.812 -10.035 1.00 95.50 104 GLU A O 1
ATOM 795 N N . LYS A 1 105 ? 2.477 13.655 -9.410 1.00 96.62 105 LYS A N 1
ATOM 796 C CA . LYS A 1 105 ? 1.219 12.960 -9.103 1.00 96.62 105 LYS A CA 1
ATOM 797 C C . LYS A 1 105 ? 0.715 12.097 -10.268 1.00 96.62 105 LYS A C 1
ATOM 799 O O . LYS A 1 105 ? 0.339 10.947 -10.057 1.00 96.62 105 LYS A O 1
ATOM 804 N N . TYR A 1 106 ? 0.695 12.638 -11.486 1.00 97.88 106 TYR A N 1
ATOM 805 C CA . TYR A 1 106 ? 0.219 11.912 -12.668 1.00 97.88 106 TYR A CA 1
ATOM 806 C C . TYR A 1 106 ? 1.209 10.839 -13.116 1.00 97.88 106 TYR A C 1
ATOM 808 O O . TYR A 1 106 ? 0.788 9.794 -13.617 1.00 97.88 106 TYR A O 1
ATOM 816 N N . PHE A 1 107 ? 2.508 11.073 -12.915 1.00 98.38 107 PHE A N 1
ATOM 817 C CA . PHE A 1 107 ? 3.532 10.060 -13.136 1.00 98.38 107 PHE A CA 1
ATOM 818 C C . PHE A 1 107 ? 3.321 8.865 -12.200 1.00 98.38 107 PHE A C 1
ATOM 820 O O . PHE A 1 107 ? 3.166 7.752 -12.693 1.00 98.38 107 PHE A O 1
ATOM 827 N N . ILE A 1 108 ? 3.201 9.094 -10.886 1.00 98.38 108 ILE A N 1
ATOM 828 C CA . ILE A 1 108 ? 2.952 8.038 -9.891 1.00 98.38 108 ILE A CA 1
ATOM 829 C C . ILE A 1 108 ? 1.651 7.294 -10.206 1.00 98.38 108 ILE A C 1
ATOM 831 O O . ILE A 1 108 ? 1.650 6.069 -10.271 1.00 98.38 108 ILE A O 1
ATOM 835 N N . GLN A 1 109 ? 0.559 8.014 -10.470 1.00 97.94 109 GLN A N 1
ATOM 836 C CA . GLN A 1 109 ? -0.731 7.408 -10.813 1.00 97.94 109 GLN A CA 1
ATOM 837 C C . GLN A 1 109 ? -0.631 6.481 -12.036 1.00 97.94 109 GLN A C 1
ATOM 839 O O . GLN A 1 109 ? -1.144 5.356 -12.030 1.00 97.94 109 GLN A O 1
ATOM 844 N N . THR A 1 110 ? 0.027 6.949 -13.099 1.00 98.06 110 THR A N 1
ATOM 845 C CA . THR A 1 110 ? 0.171 6.177 -14.340 1.00 98.06 110 THR A CA 1
ATOM 846 C C . THR A 1 110 ? 1.122 5.001 -14.143 1.00 98.06 110 THR A C 1
ATOM 848 O O . THR A 1 110 ? 0.834 3.906 -14.619 1.00 98.06 110 THR A O 1
ATOM 851 N N . LEU A 1 111 ? 2.208 5.197 -13.389 1.00 98.31 111 LEU A N 1
ATOM 852 C CA . LEU A 1 111 ? 3.161 4.149 -13.045 1.00 98.31 111 LEU A CA 1
ATOM 853 C C . LEU A 1 111 ? 2.474 3.043 -12.242 1.00 98.31 111 LEU A C 1
ATOM 855 O O . LEU A 1 111 ? 2.570 1.881 -12.611 1.00 98.31 111 LEU A O 1
ATOM 859 N N . MET A 1 112 ? 1.717 3.381 -11.196 1.00 97.56 112 MET A N 1
ATOM 860 C CA . MET A 1 112 ? 1.005 2.384 -10.391 1.00 97.56 112 MET A CA 1
ATOM 861 C C . MET A 1 112 ? -0.038 1.620 -11.214 1.00 97.56 112 MET A C 1
ATOM 863 O O . MET A 1 112 ? -0.148 0.405 -11.078 1.00 97.56 112 MET A O 1
ATOM 867 N N . SER A 1 113 ? -0.749 2.302 -12.118 1.00 96.31 113 SER A N 1
ATOM 868 C CA . SER A 1 113 ? -1.701 1.653 -13.034 1.00 96.31 113 SER A CA 1
ATOM 869 C C . SER A 1 113 ? -1.011 0.704 -14.021 1.00 96.31 113 SER A C 1
ATOM 871 O O . SER A 1 113 ? -1.578 -0.321 -14.388 1.00 96.31 113 SER A O 1
ATOM 873 N N . LEU A 1 114 ? 0.213 1.033 -14.442 1.00 96.69 114 LEU A N 1
ATOM 874 C CA . LEU A 1 114 ? 1.034 0.196 -15.312 1.00 96.69 114 LEU A CA 1
ATOM 875 C C . LEU A 1 114 ? 1.576 -1.037 -14.567 1.00 96.69 114 LEU A C 1
ATOM 877 O O . LEU A 1 114 ? 1.535 -2.142 -15.103 1.00 96.69 114 LEU A O 1
ATOM 881 N N . LEU A 1 115 ? 2.063 -0.861 -13.333 1.00 96.31 115 LEU A N 1
ATOM 882 C CA . LEU A 1 115 ? 2.602 -1.950 -12.512 1.00 96.31 115 LEU A CA 1
ATOM 883 C C . LEU A 1 115 ? 1.509 -2.912 -12.021 1.00 96.31 115 LEU A C 1
ATOM 885 O O . LEU A 1 115 ? 1.765 -4.108 -11.897 1.00 96.31 115 LEU A O 1
ATOM 889 N N . LEU A 1 116 ? 0.309 -2.398 -11.736 1.00 95.19 116 LEU A N 1
ATOM 890 C CA . LEU A 1 116 ? -0.803 -3.124 -11.117 1.00 95.19 116 LEU A CA 1
ATOM 891 C C . LEU A 1 116 ? -2.108 -2.953 -11.923 1.00 95.19 116 LEU A C 1
ATOM 893 O O . LEU A 1 116 ? -3.091 -2.409 -11.411 1.00 95.19 116 LEU A O 1
ATOM 897 N N . PRO A 1 117 ? -2.164 -3.440 -13.176 1.00 93.81 117 PRO A N 1
ATOM 898 C CA . PRO A 1 117 ? -3.256 -3.131 -14.107 1.00 93.81 117 PRO A CA 1
ATOM 899 C C . PRO A 1 117 ? -4.627 -3.660 -13.670 1.00 93.81 117 PRO A C 1
ATOM 901 O O . PRO A 1 117 ? -5.660 -3.140 -14.091 1.00 93.81 117 PRO A O 1
ATOM 904 N N . ASN A 1 118 ? -4.650 -4.689 -12.819 1.00 94.38 118 ASN A N 1
ATOM 905 C CA . ASN A 1 118 ? -5.879 -5.328 -12.357 1.00 94.38 118 ASN A CA 1
ATOM 906 C C . ASN A 1 118 ? -6.277 -4.943 -10.929 1.00 94.38 118 ASN A C 1
ATOM 908 O O . ASN A 1 118 ? -7.265 -5.485 -10.436 1.00 94.38 118 ASN A O 1
ATOM 912 N N . LEU A 1 119 ? -5.568 -4.014 -10.277 1.00 95.69 119 LEU A N 1
ATOM 913 C CA . LEU A 1 119 ? -5.874 -3.613 -8.905 1.00 95.69 119 LEU A CA 1
ATOM 914 C C . LEU A 1 119 ? -7.243 -2.928 -8.834 1.00 95.69 119 LEU A C 1
ATOM 916 O O . LEU A 1 119 ? -7.497 -1.933 -9.511 1.00 95.69 119 LEU A O 1
ATOM 920 N N . ARG A 1 120 ? -8.133 -3.474 -8.002 1.00 95.81 120 ARG A N 1
ATOM 921 C CA . ARG A 1 120 ? -9.501 -2.977 -7.793 1.00 95.81 120 ARG A CA 1
ATOM 922 C C . ARG A 1 120 ? -9.743 -2.483 -6.381 1.00 95.81 120 ARG A C 1
ATOM 924 O O . ARG A 1 120 ? -10.548 -1.574 -6.204 1.00 95.81 120 ARG A O 1
ATOM 931 N N . SER A 1 121 ? -9.055 -3.057 -5.395 1.00 95.06 121 SER A N 1
ATOM 932 C CA . SER A 1 121 ? -9.260 -2.701 -3.994 1.00 95.06 121 SER A CA 1
ATOM 933 C C . SER A 1 121 ? -7.970 -2.617 -3.186 1.00 95.06 121 SER A C 1
ATOM 935 O O . SER A 1 121 ? -7.048 -3.412 -3.381 1.00 95.06 121 SER A O 1
ATOM 937 N N . ILE A 1 122 ? -7.940 -1.689 -2.231 1.00 95.50 122 ILE A N 1
ATOM 938 C CA . ILE A 1 122 ? -6.890 -1.573 -1.220 1.00 95.50 122 ILE A CA 1
ATOM 939 C C . ILE A 1 122 ? -7.514 -1.657 0.175 1.00 95.50 122 ILE A C 1
ATOM 941 O O . ILE A 1 122 ? -8.382 -0.860 0.523 1.00 95.50 122 ILE A O 1
ATOM 945 N N . GLY A 1 123 ? -7.033 -2.606 0.974 1.00 93.69 123 GLY A N 1
ATOM 946 C CA . GLY A 1 123 ? -7.357 -2.724 2.391 1.00 93.69 123 GLY A CA 1
ATOM 947 C C . GLY A 1 123 ? -6.313 -2.020 3.249 1.00 93.69 123 GLY A C 1
ATOM 948 O O . GLY A 1 123 ? -5.138 -2.386 3.194 1.00 93.69 123 GLY A O 1
ATOM 949 N N . THR A 1 124 ? -6.721 -1.034 4.042 1.00 93.94 124 THR A N 1
ATOM 950 C CA . THR A 1 124 ? -5.845 -0.339 5.001 1.00 93.94 124 THR A CA 1
ATOM 951 C C . THR A 1 124 ? -6.653 0.209 6.162 1.00 93.94 124 THR A C 1
ATOM 953 O O . THR A 1 124 ? -7.830 0.500 5.992 1.00 93.94 124 THR A O 1
ATOM 956 N N . TRP A 1 125 ? -6.034 0.418 7.326 1.00 91.62 125 TRP A N 1
ATOM 957 C CA . TRP A 1 125 ? -6.677 1.203 8.376 1.00 91.62 125 TRP A CA 1
ATOM 958 C C . TRP A 1 125 ? -6.811 2.666 7.943 1.00 91.62 125 TRP A C 1
ATOM 960 O O . TRP A 1 125 ? -5.826 3.302 7.552 1.00 91.62 125 TRP A O 1
ATOM 970 N N . ARG A 1 126 ? -8.036 3.189 8.020 1.00 89.56 126 ARG A N 1
ATOM 971 C CA . ARG A 1 126 ? -8.419 4.572 7.702 1.00 89.56 126 ARG A CA 1
ATOM 972 C C . ARG A 1 126 ? -8.821 5.371 8.945 1.00 89.56 126 ARG A C 1
ATOM 974 O O . ARG A 1 126 ? -9.103 6.557 8.826 1.00 89.56 126 ARG A O 1
ATOM 981 N N . GLY A 1 127 ? -8.863 4.745 10.122 1.00 83.00 127 GLY A N 1
ATOM 982 C CA . GLY A 1 127 ? -9.172 5.403 11.394 1.00 83.00 127 GLY A CA 1
ATOM 983 C C . GLY A 1 127 ? -7.972 6.120 12.029 1.00 83.00 127 GLY A C 1
ATOM 984 O O . GLY A 1 127 ? -6.813 5.821 11.734 1.00 83.00 127 GLY A O 1
ATOM 985 N N . GLY A 1 128 ? -8.253 7.057 12.938 1.00 82.44 128 GLY A N 1
ATOM 986 C CA . GLY A 1 128 ? -7.242 7.729 13.762 1.00 82.44 128 GLY A CA 1
ATOM 987 C C . GLY A 1 128 ? -6.156 8.450 12.955 1.00 82.44 128 GLY A C 1
ATOM 988 O O . GLY A 1 128 ? -6.416 9.021 11.893 1.00 82.44 128 GLY A O 1
ATOM 989 N N . SER A 1 129 ? -4.914 8.406 13.445 1.00 82.88 129 SER A N 1
ATOM 990 C CA . SER A 1 129 ? -3.745 9.029 12.799 1.00 82.88 129 SER A CA 1
ATOM 991 C C . SER A 1 129 ? -3.378 8.404 11.445 1.00 82.88 129 SER A C 1
ATOM 993 O O . SER A 1 129 ? -2.698 9.032 10.634 1.00 82.88 129 SER A O 1
ATOM 995 N N . LEU A 1 130 ? -3.863 7.193 11.158 1.00 81.88 130 LEU A N 1
ATOM 996 C CA . LEU A 1 130 ? -3.611 6.480 9.903 1.00 81.88 130 LEU A CA 1
ATOM 997 C C . LEU A 1 130 ? -4.471 6.999 8.739 1.00 81.88 130 LEU A C 1
ATOM 999 O O . LEU A 1 130 ? -4.188 6.697 7.577 1.00 81.88 130 LEU A O 1
ATOM 1003 N N . SER A 1 131 ? -5.464 7.844 9.031 1.00 87.06 131 SER A N 1
ATOM 1004 C CA . SER A 1 131 ? -6.268 8.557 8.030 1.00 87.06 131 S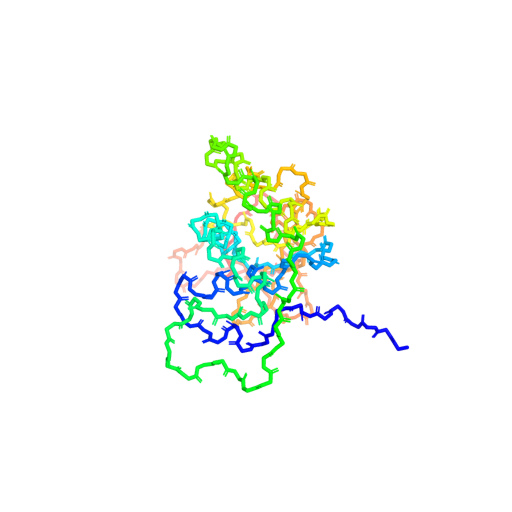ER A CA 1
ATOM 1005 C C . SER A 1 131 ? -5.467 9.600 7.234 1.00 87.06 131 SER A C 1
ATOM 1007 O O . SER A 1 131 ? -5.850 9.947 6.117 1.00 87.06 131 SER A O 1
ATOM 1009 N N . PHE A 1 132 ? -4.334 10.075 7.769 1.00 93.19 132 PHE A N 1
ATOM 1010 C CA . PHE A 1 132 ? -3.596 11.223 7.231 1.00 93.19 132 PHE A CA 1
ATOM 1011 C C . PHE A 1 132 ? -3.166 11.051 5.765 1.00 93.19 132 PHE A C 1
ATOM 1013 O O . PHE A 1 132 ? -3.252 11.991 4.979 1.00 93.19 132 PHE A O 1
ATOM 1020 N N . TYR A 1 133 ? -2.746 9.844 5.373 1.00 94.69 133 TYR A N 1
ATOM 1021 C CA . TYR A 1 133 ? -2.271 9.556 4.014 1.00 94.69 133 TYR A CA 1
ATOM 1022 C C . TYR A 1 133 ? -3.378 9.105 3.051 1.00 94.69 133 TYR A C 1
ATOM 1024 O O . TYR A 1 133 ? -3.094 8.842 1.885 1.00 94.69 133 TYR A O 1
ATOM 1032 N N . ILE A 1 134 ? -4.640 9.023 3.486 1.00 94.81 134 ILE A N 1
ATOM 1033 C CA . ILE A 1 134 ? -5.750 8.573 2.629 1.00 94.81 134 ILE A CA 1
ATOM 1034 C C . ILE A 1 134 ? -5.984 9.492 1.419 1.00 94.81 134 ILE A C 1
ATOM 1036 O O . ILE A 1 134 ? -6.125 8.957 0.316 1.00 94.81 134 ILE A O 1
ATOM 1040 N N . PRO A 1 135 ? -5.969 10.837 1.541 1.00 95.12 135 PRO A N 1
ATOM 1041 C CA . PRO A 1 135 ? -6.116 11.709 0.375 1.00 95.12 135 PRO A CA 1
ATOM 1042 C C . PRO A 1 135 ? -5.024 11.485 -0.678 1.00 95.12 135 PRO A C 1
ATOM 1044 O O . PRO A 1 135 ? -5.296 11.502 -1.876 1.00 95.12 135 PRO A O 1
ATOM 1047 N N . GLU A 1 136 ? -3.791 11.236 -0.236 1.00 95.94 136 GLU A N 1
ATOM 1048 C CA . GLU A 1 136 ? -2.663 10.959 -1.122 1.00 95.94 136 GLU A CA 1
ATOM 1049 C C . GLU A 1 136 ? -2.736 9.557 -1.739 1.00 95.94 136 GLU A C 1
ATOM 1051 O O . GLU A 1 136 ? -2.521 9.396 -2.939 1.00 95.94 136 GLU A O 1
ATOM 1056 N N . LEU A 1 137 ? -3.126 8.553 -0.953 1.00 96.44 137 LEU A N 1
ATOM 1057 C CA . LEU A 1 137 ? -3.388 7.204 -1.446 1.00 96.44 137 LEU A CA 1
ATOM 1058 C C . LEU A 1 137 ? -4.425 7.230 -2.579 1.00 96.44 137 LEU A C 1
ATOM 1060 O O . LEU A 1 137 ? -4.183 6.684 -3.651 1.00 96.44 137 LEU A O 1
ATOM 1064 N N . LEU A 1 138 ? -5.549 7.923 -2.382 1.00 95.62 138 LEU A N 1
ATOM 1065 C CA . LEU A 1 138 ? -6.582 8.088 -3.410 1.00 95.62 138 LEU A CA 1
ATOM 1066 C C . LEU A 1 138 ? -6.088 8.905 -4.611 1.00 95.62 138 LEU A C 1
ATOM 1068 O O . LEU A 1 138 ? -6.512 8.662 -5.738 1.00 95.62 138 LEU A O 1
ATOM 1072 N N . ALA A 1 139 ? -5.170 9.851 -4.401 1.00 96.56 139 ALA A N 1
ATOM 1073 C CA . ALA A 1 139 ? -4.555 10.602 -5.489 1.00 96.56 139 ALA A CA 1
ATOM 1074 C C . ALA A 1 139 ? -3.675 9.719 -6.391 1.00 96.56 139 ALA A C 1
ATOM 1076 O O . ALA A 1 139 ? -3.630 9.963 -7.597 1.00 96.56 139 ALA A O 1
ATOM 1077 N N . TYR A 1 140 ? -2.999 8.712 -5.830 1.00 97.56 140 TYR A N 1
ATOM 1078 C CA . TYR A 1 140 ? -2.174 7.758 -6.580 1.00 97.56 140 TYR A CA 1
ATOM 1079 C C . TYR A 1 140 ? -2.983 6.585 -7.154 1.00 97.56 140 TYR A C 1
ATOM 1081 O O . TYR A 1 140 ? -2.625 6.055 -8.204 1.00 97.56 140 TYR A O 1
ATOM 1089 N N . PHE A 1 141 ? -4.098 6.216 -6.517 1.00 96.94 141 PHE A N 1
ATOM 1090 C CA . PHE A 1 141 ? -4.960 5.096 -6.909 1.00 96.94 141 PHE A CA 1
ATOM 1091 C C . PHE A 1 141 ? -6.435 5.525 -7.083 1.00 96.94 141 PHE A C 1
ATOM 1093 O O . PHE A 1 141 ? -7.316 5.005 -6.400 1.00 96.94 141 PHE A O 1
ATOM 1100 N N . PRO A 1 142 ? -6.757 6.447 -8.010 1.00 94.69 142 PRO A N 1
ATOM 1101 C CA . PRO A 1 142 ? -8.076 7.092 -8.056 1.00 94.69 142 PRO A CA 1
ATOM 1102 C C . PRO A 1 142 ? -9.234 6.179 -8.474 1.00 94.69 142 PRO A C 1
ATOM 1104 O O . PRO A 1 142 ? -10.388 6.517 -8.238 1.00 94.69 142 PRO A O 1
ATOM 1107 N N . ASN A 1 143 ? -8.942 5.033 -9.093 1.00 93.12 143 ASN A N 1
ATOM 1108 C CA . ASN A 1 143 ? -9.952 4.072 -9.553 1.00 93.12 143 ASN A CA 1
ATOM 1109 C C . ASN A 1 143 ? -10.073 2.845 -8.633 1.00 93.12 143 ASN A C 1
ATOM 1111 O O . ASN A 1 143 ? -10.684 1.849 -9.019 1.00 93.12 143 ASN A O 1
ATOM 1115 N N . VAL A 1 144 ? -9.442 2.882 -7.456 1.00 95.25 144 VAL A N 1
ATOM 1116 C CA . VAL A 1 144 ? -9.370 1.755 -6.523 1.00 95.25 144 VAL A CA 1
ATOM 1117 C C . VAL A 1 144 ? -10.289 2.009 -5.335 1.00 95.25 144 VAL A C 1
ATOM 1119 O O . VAL A 1 144 ? -10.231 3.062 -4.704 1.00 95.25 144 VAL A O 1
ATOM 1122 N N . SER A 1 145 ? -11.124 1.028 -5.004 1.00 94.19 145 SER A N 1
ATOM 1123 C CA . SER A 1 145 ? -11.969 1.082 -3.812 1.00 94.19 145 SER A CA 1
ATOM 1124 C C . SER A 1 145 ? -11.138 0.838 -2.554 1.00 94.19 145 SER A C 1
ATOM 1126 O O . SER A 1 145 ? -10.334 -0.094 -2.504 1.00 94.19 145 SER A O 1
ATOM 1128 N N . LEU A 1 146 ? -11.351 1.642 -1.515 1.00 93.12 146 LEU A N 1
ATOM 1129 C CA . LEU A 1 146 ? -10.754 1.390 -0.207 1.00 93.12 146 LEU A CA 1
ATOM 1130 C C . LEU A 1 146 ? -11.714 0.586 0.666 1.00 93.12 146 LEU A C 1
ATOM 1132 O O . LEU A 1 146 ? -12.919 0.815 0.629 1.00 93.12 146 LEU A O 1
ATOM 1136 N N . PHE A 1 147 ? -11.173 -0.313 1.478 1.00 90.62 147 PHE A N 1
ATOM 1137 C CA . PHE A 1 147 ? -11.902 -0.937 2.578 1.00 90.62 147 PHE A CA 1
ATOM 1138 C C . PHE A 1 147 ? -11.048 -0.911 3.844 1.00 90.62 147 PHE A C 1
ATOM 1140 O O . PHE A 1 147 ? -9.816 -0.946 3.777 1.00 90.62 147 PHE A O 1
ATOM 1147 N N . ASP A 1 148 ? -11.701 -0.820 4.999 1.00 90.94 148 ASP A N 1
ATOM 1148 C CA . ASP A 1 148 ? -11.003 -0.871 6.279 1.00 90.94 148 ASP A CA 1
ATOM 1149 C C . ASP A 1 148 ? -10.649 -2.307 6.654 1.00 90.94 148 ASP A C 1
ATOM 1151 O O . ASP A 1 148 ? -11.419 -3.247 6.443 1.00 90.94 148 ASP A O 1
ATOM 1155 N N . LEU A 1 149 ? -9.451 -2.464 7.212 1.00 91.12 149 LEU A N 1
ATOM 1156 C CA . LEU A 1 149 ? -9.048 -3.704 7.861 1.00 91.12 149 LEU A CA 1
ATOM 1157 C C . LEU A 1 149 ? -9.665 -3.774 9.269 1.00 91.12 149 LEU A C 1
ATOM 1159 O O . LEU A 1 149 ? -9.864 -2.721 9.881 1.00 91.12 149 LEU A O 1
ATOM 1163 N N . PRO A 1 150 ? -9.900 -4.987 9.810 1.00 89.31 150 PRO A N 1
ATOM 1164 C CA . PRO A 1 150 ? -10.340 -5.170 11.191 1.00 89.31 150 PRO A CA 1
ATOM 1165 C C . PRO A 1 150 ? -9.495 -4.359 12.174 1.00 89.31 150 PRO A C 1
ATOM 1167 O O . PRO A 1 150 ? -8.273 -4.275 12.025 1.00 89.31 150 PRO A O 1
ATOM 1170 N N . HIS A 1 151 ? -10.130 -3.772 13.187 1.00 86.88 151 HIS A N 1
ATOM 1171 C CA . HIS A 1 151 ? -9.392 -3.101 14.251 1.00 86.88 151 HIS A CA 1
ATOM 1172 C C . HIS A 1 151 ? -8.746 -4.151 15.160 1.00 86.88 151 HIS A C 1
ATOM 1174 O O . HIS A 1 151 ? -9.442 -5.016 15.698 1.00 86.88 151 HIS A O 1
ATOM 1180 N N . ASN A 1 152 ? -7.429 -4.080 15.345 1.00 88.12 152 ASN A N 1
ATOM 1181 C CA . ASN A 1 152 ? -6.685 -5.008 16.193 1.00 88.12 152 ASN A CA 1
ATOM 1182 C C . ASN A 1 152 ? -5.475 -4.338 16.855 1.00 88.12 152 ASN A C 1
ATOM 1184 O O . ASN A 1 152 ? -4.976 -3.315 16.390 1.00 88.12 152 ASN A O 1
ATOM 1188 N N . SER A 1 153 ? -4.982 -4.968 17.915 1.00 86.88 153 SER A N 1
ATOM 1189 C CA . SER A 1 153 ? -3.727 -4.654 18.602 1.00 86.88 153 SER A CA 1
ATOM 1190 C C . SER A 1 153 ? -2.948 -5.953 18.851 1.00 86.88 153 SER A C 1
ATOM 1192 O O . SER A 1 153 ? -3.308 -7.014 18.334 1.00 86.88 153 SER A O 1
ATOM 1194 N N . SER A 1 154 ? -1.878 -5.888 19.647 1.00 86.00 154 SER A N 1
ATOM 1195 C CA . SER A 1 154 ? -1.210 -7.080 20.180 1.00 86.00 154 SER A CA 1
ATOM 1196 C C . SER A 1 154 ? -2.080 -7.900 21.141 1.00 86.00 154 SER A C 1
ATOM 1198 O O . SER A 1 154 ? -1.778 -9.067 21.366 1.00 86.00 154 SER A O 1
ATOM 1200 N N . GLU A 1 155 ? -3.131 -7.310 21.712 1.00 88.31 155 GLU A N 1
ATOM 1201 C CA . GLU A 1 155 ? -4.003 -7.936 22.715 1.00 88.31 155 GLU A CA 1
ATOM 1202 C C . GLU A 1 155 ? -5.184 -8.678 22.085 1.00 88.31 155 GLU A C 1
ATOM 1204 O O . GLU A 1 155 ? -5.720 -9.609 22.681 1.00 88.31 155 GLU A O 1
ATOM 1209 N N . GLY A 1 156 ? -5.577 -8.310 20.863 1.00 86.44 156 GLY A N 1
ATOM 1210 C CA . GLY A 1 156 ? -6.655 -8.996 20.166 1.00 86.44 156 GLY A CA 1
ATOM 1211 C C . GLY A 1 156 ? -7.167 -8.275 18.929 1.00 86.44 156 GLY A C 1
ATOM 1212 O O . GLY A 1 156 ? -6.702 -7.201 18.547 1.00 86.44 156 GLY A O 1
ATOM 1213 N N . ILE A 1 157 ? -8.150 -8.906 18.293 1.00 87.81 157 ILE A N 1
ATOM 1214 C CA . ILE A 1 157 ? -8.994 -8.294 17.267 1.00 87.81 157 ILE A CA 1
ATOM 1215 C C . ILE A 1 157 ? -10.238 -7.798 17.993 1.00 87.81 157 ILE A C 1
ATOM 1217 O O . ILE A 1 157 ? -10.839 -8.557 18.743 1.00 87.81 157 ILE A O 1
ATOM 1221 N N . TYR A 1 158 ? -10.611 -6.541 17.784 1.00 89.38 158 TYR A N 1
ATOM 1222 C CA . TYR A 1 158 ? -11.696 -5.903 18.527 1.00 89.38 158 TYR A CA 1
ATOM 1223 C C . TYR A 1 158 ? -12.982 -5.873 17.717 1.00 89.38 158 TYR A C 1
ATOM 1225 O O . TYR A 1 158 ? -14.045 -6.200 18.239 1.00 89.38 158 TYR A O 1
ATOM 1233 N N . ASN A 1 159 ? -12.902 -5.540 16.428 1.00 88.12 159 ASN A N 1
ATOM 1234 C CA . ASN A 1 159 ? -14.067 -5.477 15.554 1.00 88.12 159 ASN A CA 1
ATOM 1235 C C . ASN A 1 159 ? -13.771 -5.977 14.137 1.00 88.12 159 ASN A C 1
ATOM 1237 O O . ASN A 1 159 ? -12.623 -6.007 13.695 1.00 88.12 159 ASN A O 1
ATOM 1241 N N . VAL A 1 160 ? -14.833 -6.359 13.429 1.00 87.69 160 VAL A N 1
ATOM 1242 C CA . VAL A 1 160 ? -14.810 -6.636 11.992 1.00 87.69 160 VAL A CA 1
ATOM 1243 C C . VAL A 1 160 ? -15.526 -5.507 11.269 1.00 87.69 160 VAL A C 1
ATOM 1245 O O . VAL A 1 160 ? -16.698 -5.225 11.531 1.00 87.69 160 VAL A O 1
ATOM 1248 N N . THR A 1 161 ? -14.828 -4.882 10.331 1.00 85.62 161 THR A N 1
ATOM 1249 C CA . THR A 1 161 ? -15.397 -3.866 9.453 1.00 85.62 161 THR A CA 1
ATOM 1250 C C . THR A 1 161 ? -16.361 -4.511 8.460 1.00 85.62 161 THR A C 1
ATOM 1252 O O . THR A 1 161 ? -15.977 -5.390 7.691 1.00 85.62 161 THR A O 1
ATOM 1255 N N . ILE A 1 162 ? -17.618 -4.069 8.465 1.00 80.50 162 ILE A N 1
ATOM 1256 C CA . ILE A 1 162 ? -18.646 -4.518 7.508 1.00 80.50 162 ILE A CA 1
ATOM 1257 C C . ILE A 1 162 ? -19.292 -3.361 6.734 1.00 80.50 162 ILE A C 1
ATOM 1259 O O . ILE A 1 162 ? -20.071 -3.593 5.812 1.00 80.50 162 ILE A O 1
ATOM 1263 N N . PHE A 1 163 ? -18.978 -2.124 7.116 1.00 77.56 163 PHE A N 1
ATOM 1264 C CA . PHE A 1 163 ? -19.491 -0.902 6.506 1.00 77.56 163 PHE A CA 1
ATOM 1265 C C . PHE A 1 163 ? -18.380 -0.189 5.738 1.00 77.56 163 PHE A C 1
ATOM 1267 O O . PHE A 1 163 ? -17.195 -0.439 5.965 1.00 77.56 163 PHE A O 1
ATOM 1274 N N . ASP A 1 164 ? -18.751 0.739 4.854 1.00 79.00 164 ASP A N 1
ATOM 1275 C CA . ASP A 1 164 ? -17.769 1.672 4.309 1.00 79.00 164 ASP A CA 1
ATOM 1276 C C . ASP A 1 164 ? -17.403 2.712 5.373 1.00 79.00 164 ASP A C 1
ATOM 1278 O O . ASP A 1 164 ? -18.097 3.702 5.592 1.00 79.00 164 ASP A O 1
ATOM 1282 N N . GLY A 1 165 ? -16.326 2.433 6.094 1.00 74.19 165 GLY A N 1
ATOM 1283 C CA . GLY A 1 165 ? -15.741 3.314 7.097 1.00 74.19 165 GLY A CA 1
ATOM 1284 C C . GLY A 1 165 ? -14.979 2.504 8.143 1.00 74.19 165 GLY A C 1
ATOM 1285 O O . GLY A 1 165 ? -15.023 1.279 8.101 1.00 74.19 165 GLY A O 1
ATOM 1286 N N . PRO A 1 166 ? -14.307 3.159 9.103 1.00 77.06 166 PRO A N 1
ATOM 1287 C CA . PRO A 1 166 ? -13.515 2.468 10.123 1.00 77.06 166 PRO A CA 1
ATOM 1288 C C . PRO A 1 166 ? -14.370 1.816 11.220 1.00 77.06 166 PRO A C 1
ATOM 1290 O O . PRO A 1 166 ? -13.834 1.164 12.114 1.00 77.06 166 PRO A O 1
ATOM 1293 N N . ALA A 1 167 ? -15.692 2.000 11.179 1.00 83.31 167 ALA A N 1
ATOM 1294 C CA . ALA A 1 167 ? -16.620 1.377 12.109 1.00 83.31 167 ALA A CA 1
ATOM 1295 C C . ALA A 1 167 ? -16.790 -0.121 11.809 1.00 83.31 167 ALA A C 1
ATOM 1297 O O . ALA A 1 167 ? -16.804 -0.556 10.655 1.00 83.31 167 ALA A O 1
ATOM 1298 N N . GLY A 1 168 ? -16.972 -0.916 12.861 1.00 86.56 168 GLY A N 1
ATOM 1299 C CA . GLY A 1 168 ? -17.116 -2.361 12.750 1.00 86.56 168 GLY A CA 1
ATOM 1300 C C . GLY A 1 168 ? -17.982 -2.949 13.854 1.00 86.56 168 GLY A C 1
ATOM 1301 O O . GLY A 1 168 ? -18.287 -2.290 14.846 1.00 86.56 168 GLY A O 1
ATOM 1302 N N . ILE A 1 169 ? -18.364 -4.212 13.676 1.00 88.94 169 ILE A N 1
ATOM 1303 C CA . ILE A 1 169 ? -19.063 -4.988 14.702 1.00 88.94 169 ILE A CA 1
ATOM 1304 C C . ILE A 1 169 ? -18.028 -5.590 15.645 1.00 88.94 169 ILE A C 1
ATOM 1306 O O . ILE A 1 169 ? -17.096 -6.258 15.193 1.00 88.94 169 ILE A O 1
ATOM 1310 N N . ALA A 1 170 ? -18.205 -5.376 16.948 1.00 89.75 170 ALA A N 1
ATOM 1311 C CA . ALA A 1 170 ? -17.335 -5.944 17.967 1.00 89.75 170 ALA A CA 1
ATOM 1312 C C . ALA A 1 170 ? -17.330 -7.481 17.928 1.00 89.75 170 ALA A C 1
ATOM 1314 O O . ALA A 1 170 ? -18.353 -8.142 17.743 1.00 89.75 170 ALA A O 1
ATOM 1315 N N . THR A 1 171 ? -16.155 -8.062 18.128 1.00 89.50 171 THR A N 1
ATOM 1316 C CA . THR A 1 171 ? -15.933 -9.509 18.084 1.00 89.50 171 THR A CA 1
ATOM 1317 C C . THR A 1 171 ? -16.226 -10.143 19.442 1.00 89.50 171 THR A C 1
ATOM 1319 O O . THR A 1 171 ? -15.326 -10.532 20.178 1.00 89.50 171 THR A O 1
ATOM 1322 N N . SER A 1 172 ? -17.509 -10.293 19.781 1.00 82.88 172 SER A N 1
ATOM 1323 C CA . SER A 1 172 ? -17.964 -10.803 21.090 1.00 82.88 172 SER A CA 1
ATOM 1324 C C . SER A 1 172 ? -17.395 -12.170 21.503 1.00 82.88 172 SER A C 1
ATOM 1326 O O . SER A 1 172 ? -17.449 -12.526 22.673 1.00 82.88 172 SER A O 1
ATOM 1328 N N . ASN A 1 173 ? -16.870 -12.951 20.554 1.00 82.94 173 ASN A N 1
ATOM 1329 C CA . ASN A 1 173 ? -16.279 -14.269 20.809 1.00 82.94 173 ASN A CA 1
ATOM 1330 C C . ASN A 1 173 ? -14.747 -14.237 20.968 1.00 82.94 173 ASN A C 1
ATOM 1332 O O . ASN A 1 173 ? -14.163 -15.268 21.290 1.00 82.94 173 ASN A O 1
ATOM 1336 N N . ALA A 1 174 ? -14.092 -13.105 20.687 1.00 81.62 174 ALA A N 1
ATOM 1337 C CA . ALA A 1 174 ? -12.634 -12.966 20.730 1.00 81.62 174 ALA A CA 1
ATOM 1338 C C . ALA A 1 174 ? -12.124 -12.335 22.035 1.00 81.62 174 ALA A C 1
ATOM 1340 O O . ALA A 1 174 ? -10.943 -12.460 22.346 1.00 81.62 174 ALA A O 1
ATOM 1341 N N . GLY A 1 175 ? -13.001 -11.687 22.804 1.00 81.88 175 GLY A N 1
ATOM 1342 C CA . GLY A 1 175 ? -12.648 -11.044 24.062 1.00 81.88 175 GLY A CA 1
ATOM 1343 C C . GLY A 1 175 ? -13.873 -10.634 24.871 1.00 81.88 175 GLY A C 1
ATOM 1344 O O . GLY A 1 175 ? -15.002 -10.647 24.378 1.00 81.88 175 GLY A O 1
ATOM 1345 N N . PHE A 1 176 ? -13.625 -10.274 26.127 1.00 88.88 176 PHE A N 1
ATOM 1346 C CA . PHE A 1 176 ? -14.584 -9.588 26.983 1.00 88.88 176 PHE A CA 1
ATOM 1347 C C . PHE A 1 176 ? -14.201 -8.108 27.018 1.00 88.88 176 PHE A C 1
ATOM 1349 O O . PHE A 1 176 ? -13.064 -7.793 27.357 1.00 88.88 176 PHE A O 1
ATOM 1356 N N . PHE A 1 177 ? -15.118 -7.226 26.616 1.00 91.00 177 PHE A N 1
ATOM 1357 C CA . PHE A 1 177 ? -14.838 -5.798 26.459 1.00 91.00 177 PHE A CA 1
ATOM 1358 C C . PHE A 1 177 ? -15.581 -4.983 27.511 1.00 91.00 177 PHE A C 1
ATOM 1360 O O . PHE A 1 177 ? -16.800 -5.117 27.662 1.00 91.00 177 PHE A O 1
ATOM 1367 N N . GLU A 1 178 ? -14.833 -4.111 28.176 1.00 94.00 178 GLU A N 1
ATOM 1368 C CA . GLU A 1 178 ? -15.337 -3.102 29.097 1.00 94.00 178 GLU A CA 1
ATOM 1369 C C . GLU A 1 178 ? -15.117 -1.714 28.494 1.00 94.00 178 GLU A C 1
ATOM 1371 O O . GLU A 1 178 ? -14.130 -1.471 27.805 1.00 94.00 178 GLU A O 1
ATOM 1376 N N . PHE A 1 179 ? -16.069 -0.815 28.723 1.00 95.38 179 PHE A N 1
ATOM 1377 C CA . PHE A 1 179 ? -16.106 0.514 28.129 1.00 95.38 179 PHE A CA 1
ATOM 1378 C C . PHE A 1 179 ? -16.265 1.559 29.230 1.00 95.38 179 PHE A C 1
ATOM 1380 O O . PHE A 1 179 ? -17.290 1.591 29.910 1.00 95.38 179 PHE A O 1
ATOM 1387 N N . ILE A 1 180 ? -15.273 2.430 29.399 1.00 97.31 180 ILE A N 1
ATOM 1388 C CA . ILE A 1 180 ? -15.303 3.541 30.354 1.00 97.31 180 ILE A CA 1
ATOM 1389 C C . ILE A 1 180 ? -15.985 4.746 29.686 1.00 97.31 180 ILE A C 1
ATOM 1391 O O . ILE A 1 180 ? -15.457 5.251 28.688 1.00 97.31 180 ILE A O 1
ATOM 1395 N N . PRO A 1 181 ? -17.135 5.226 30.197 1.00 97.19 181 PRO A N 1
ATOM 1396 C CA . PRO A 1 181 ? -17.790 6.434 29.695 1.00 97.19 181 PRO A CA 1
ATOM 1397 C C . PRO A 1 181 ? -16.889 7.675 29.779 1.00 97.19 181 PRO A C 1
ATOM 1399 O O . PRO A 1 181 ? -16.074 7.789 30.691 1.00 97.19 181 PRO A O 1
ATOM 1402 N N . GLU A 1 182 ? -17.064 8.623 28.857 1.00 96.75 182 GLU A N 1
ATOM 1403 C CA . GLU A 1 182 ? -16.258 9.857 28.788 1.00 96.75 182 GLU A CA 1
ATOM 1404 C C . GLU A 1 182 ? -16.226 10.663 30.099 1.00 96.75 182 GLU A C 1
ATOM 1406 O O . GLU A 1 182 ? -15.178 11.171 30.492 1.00 96.75 182 GLU A O 1
ATOM 1411 N N . ASP A 1 183 ? -17.337 10.725 30.836 1.00 95.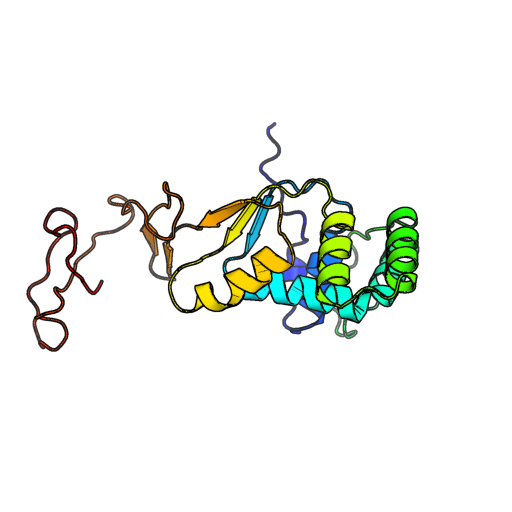62 183 ASP A N 1
ATOM 1412 C CA . ASP A 1 183 ? -17.419 11.412 32.132 1.00 95.62 183 ASP A CA 1
ATOM 1413 C C . ASP A 1 183 ? -16.644 10.706 33.263 1.00 95.62 183 ASP A C 1
ATOM 1415 O O . ASP A 1 183 ? -16.503 11.261 34.355 1.00 95.62 183 ASP A O 1
ATOM 1419 N N . GLN A 1 184 ? -16.129 9.500 33.007 1.00 96.31 184 GLN A N 1
ATOM 1420 C CA . GLN A 1 184 ? -15.405 8.661 33.962 1.00 96.31 184 GLN A CA 1
ATOM 1421 C C . GLN A 1 184 ? -13.911 8.493 33.624 1.00 96.31 184 GLN A C 1
ATOM 1423 O O . GLN A 1 184 ? -13.202 7.875 34.412 1.00 96.31 184 GLN A O 1
ATOM 1428 N N . TRP A 1 185 ? -13.403 9.025 32.501 1.00 95.25 185 TRP A N 1
ATOM 1429 C CA . TRP A 1 185 ? -12.022 8.768 32.036 1.00 95.25 185 TRP A CA 1
ATOM 1430 C C . TRP A 1 185 ? -10.920 9.134 33.039 1.00 95.25 185 TRP A C 1
ATOM 1432 O O . TRP A 1 185 ? -9.903 8.453 33.096 1.00 95.25 185 TRP A O 1
ATOM 1442 N N . GLU A 1 186 ? -11.130 10.168 33.852 1.00 95.44 186 GLU A N 1
ATOM 1443 C CA . GLU A 1 186 ? -10.143 10.650 34.832 1.00 95.44 186 GLU A CA 1
ATOM 1444 C C . GLU A 1 186 ? -10.357 10.074 36.247 1.00 95.44 186 GLU A C 1
ATOM 1446 O O . GLU A 1 186 ? -9.724 10.516 37.207 1.00 95.44 186 GLU A O 1
ATOM 1451 N N . GLN A 1 187 ? -11.286 9.126 36.418 1.00 94.94 187 GLN A N 1
ATOM 1452 C CA . GLN A 1 187 ? -11.583 8.522 37.719 1.00 94.94 187 GLN A CA 1
ATOM 1453 C C . GLN A 1 187 ? -10.640 7.349 38.009 1.00 94.94 187 GLN A C 1
ATOM 1455 O O . GLN A 1 187 ? -10.366 6.528 37.141 1.00 94.94 187 GLN A O 1
ATOM 1460 N N . GLU A 1 188 ? -10.197 7.219 39.261 1.00 93.75 188 GLU A N 1
ATOM 1461 C CA . GLU A 1 188 ? -9.317 6.118 39.689 1.00 93.75 188 GLU A CA 1
ATOM 1462 C C . GLU A 1 188 ? -10.021 4.749 39.650 1.00 93.75 188 GLU A C 1
ATOM 1464 O O . GLU A 1 188 ? -9.385 3.719 39.437 1.00 93.75 188 GLU A O 1
ATOM 1469 N N . ASN A 1 189 ? -11.343 4.733 39.838 1.00 94.00 189 ASN A N 1
ATOM 1470 C CA . ASN A 1 189 ? -12.160 3.525 39.796 1.00 94.00 189 ASN A CA 1
ATOM 1471 C C . ASN A 1 189 ? -13.444 3.788 38.990 1.00 94.00 189 ASN A C 1
ATOM 1473 O O . ASN A 1 189 ? -14.497 4.052 39.581 1.00 94.00 189 ASN A O 1
ATOM 1477 N N . PRO A 1 190 ? -13.348 3.818 37.650 1.00 95.38 190 PRO A N 1
ATOM 1478 C CA . PRO A 1 190 ? -14.466 4.171 36.795 1.00 95.38 190 PRO A CA 1
ATOM 1479 C C . PRO A 1 190 ? -15.530 3.073 36.781 1.00 95.38 190 PRO A C 1
ATOM 1481 O O . PRO A 1 190 ? -15.232 1.880 36.820 1.00 95.38 190 PRO A O 1
ATOM 1484 N N . HIS A 1 191 ? -16.790 3.474 36.638 1.00 95.31 191 HIS A N 1
ATOM 1485 C CA . HIS A 1 191 ? -17.857 2.527 36.336 1.00 95.31 191 HIS A CA 1
ATOM 1486 C C . HIS A 1 191 ? -17.819 2.149 34.853 1.00 95.31 191 HIS A C 1
ATOM 1488 O O . HIS A 1 191 ? -18.115 2.976 33.987 1.00 95.31 191 HIS A O 1
ATOM 1494 N N . THR A 1 192 ? -17.454 0.901 34.567 1.00 96.75 192 THR A N 1
ATOM 1495 C CA . THR A 1 192 ? -17.412 0.355 33.209 1.00 96.75 192 THR A CA 1
ATOM 1496 C C . THR A 1 192 ? -18.795 -0.096 32.744 1.00 96.75 192 THR A C 1
ATOM 1498 O O . THR A 1 192 ? -19.682 -0.413 33.538 1.00 96.75 192 THR A O 1
ATOM 1501 N N . LYS A 1 193 ? -18.976 -0.107 31.424 1.00 96.50 193 LYS A N 1
ATOM 1502 C CA . LYS A 1 193 ? -20.119 -0.704 30.735 1.00 96.50 193 LYS A CA 1
ATOM 1503 C C . LYS A 1 193 ? -19.669 -1.906 29.917 1.00 96.50 193 LYS A C 1
ATOM 1505 O O . LYS A 1 193 ? -18.591 -1.886 29.327 1.00 96.50 193 LYS A O 1
ATOM 1510 N N . PHE A 1 194 ? -20.511 -2.924 29.813 1.00 94.75 194 PHE A N 1
ATOM 1511 C CA . PHE A 1 194 ? -20.301 -4.033 28.888 1.00 94.75 194 PHE A CA 1
ATOM 1512 C C . PHE A 1 194 ? -20.713 -3.671 27.462 1.00 94.75 194 PHE A C 1
ATOM 1514 O O . PHE A 1 194 ? -21.447 -2.714 27.216 1.00 94.75 194 PHE A O 1
ATOM 1521 N N . LEU A 1 195 ? -20.291 -4.497 26.501 1.00 92.06 195 LEU A N 1
ATOM 1522 C CA . LEU A 1 195 ? -20.583 -4.304 25.077 1.00 92.06 195 LEU A CA 1
ATOM 1523 C C . LEU A 1 195 ? -22.080 -4.126 24.757 1.00 92.06 195 LEU A C 1
ATOM 1525 O O . LEU A 1 195 ? -22.415 -3.409 23.823 1.00 92.06 195 LEU A O 1
ATOM 1529 N N . TRP A 1 196 ? -22.986 -4.767 25.500 1.00 92.56 196 TRP A N 1
ATOM 1530 C CA . TRP A 1 196 ? -24.439 -4.642 25.297 1.00 92.56 196 TRP A CA 1
ATOM 1531 C C . TRP A 1 196 ? -25.081 -3.479 26.073 1.00 92.56 196 TRP A C 1
ATOM 1533 O O . TRP A 1 196 ? -26.290 -3.284 25.979 1.00 92.56 196 TRP A O 1
ATOM 1543 N N . GLU A 1 197 ? -24.300 -2.729 26.852 1.00 95.81 197 GLU A N 1
ATOM 1544 C CA . GLU A 1 197 ? -24.764 -1.608 27.685 1.00 95.81 197 GLU A CA 1
ATOM 1545 C C . GLU A 1 197 ? -24.385 -0.237 27.105 1.00 95.81 197 GLU A C 1
ATOM 1547 O O . GLU A 1 197 ? -24.822 0.801 27.618 1.00 95.81 197 GLU A O 1
ATOM 1552 N N . ILE A 1 198 ? -23.559 -0.218 26.054 1.00 94.69 198 ILE A N 1
ATOM 1553 C CA . ILE A 1 198 ? -23.161 1.011 25.365 1.00 94.69 198 ILE A CA 1
ATOM 1554 C C . ILE A 1 198 ? -24.341 1.629 24.613 1.00 94.69 198 ILE A C 1
ATOM 1556 O O . ILE A 1 198 ? -25.233 0.940 24.118 1.00 94.69 198 ILE A O 1
ATOM 1560 N N . GLU A 1 199 ? -24.321 2.952 24.512 1.00 95.00 199 GLU A N 1
ATOM 1561 C CA . GLU A 1 199 ? -25.381 3.737 23.889 1.00 95.00 199 GLU A CA 1
ATOM 1562 C C . GLU A 1 199 ? -24.870 4.423 22.618 1.00 95.00 199 GLU A C 1
ATOM 1564 O O . GLU A 1 199 ? -23.726 4.879 22.545 1.00 95.00 199 GLU A O 1
ATOM 1569 N N . GLU A 1 200 ? -25.734 4.524 21.608 1.00 93.81 200 GLU A N 1
ATOM 1570 C CA . GLU A 1 200 ? -25.412 5.205 20.355 1.00 93.81 200 GLU A CA 1
ATOM 1571 C C . GLU A 1 200 ? -25.088 6.691 20.592 1.00 93.81 200 GLU A C 1
ATOM 1573 O O . GLU A 1 200 ? -25.745 7.382 21.372 1.00 93.81 200 GLU A O 1
ATOM 1578 N N . GLY A 1 201 ? -24.055 7.194 19.908 1.00 93.94 201 GLY A N 1
ATOM 1579 C CA . GLY A 1 201 ? -23.628 8.594 20.001 1.00 93.94 201 GLY A CA 1
ATOM 1580 C C . GLY A 1 201 ? -22.862 8.957 21.279 1.00 93.94 201 GLY A C 1
ATOM 1581 O O . GLY A 1 201 ? -22.559 10.133 21.479 1.00 93.94 201 GLY A O 1
ATOM 1582 N N . LYS A 1 202 ? -22.542 7.982 22.139 1.00 95.06 202 LYS A N 1
ATOM 1583 C CA . LYS A 1 202 ? -21.681 8.167 23.314 1.00 95.06 202 LYS A CA 1
ATOM 1584 C C . LYS A 1 202 ? -20.248 7.724 23.027 1.00 95.06 202 LYS A C 1
ATOM 1586 O O . LYS A 1 202 ? -20.018 6.791 22.258 1.00 95.06 202 LYS A O 1
ATOM 1591 N N . PHE A 1 203 ? -19.294 8.398 23.664 1.00 94.50 203 PHE A N 1
ATOM 1592 C CA . PHE A 1 203 ? -17.876 8.066 23.582 1.00 94.50 203 PHE A CA 1
ATOM 1593 C C . PHE A 1 203 ? -17.448 7.245 24.792 1.00 94.50 203 PHE A C 1
ATOM 1595 O O . PHE A 1 203 ? -17.875 7.494 25.922 1.00 94.50 203 PHE A O 1
ATOM 1602 N N . TYR A 1 204 ? -16.590 6.267 24.523 1.00 94.56 204 TYR A N 1
ATOM 1603 C CA . TYR A 1 204 ? -16.053 5.354 25.516 1.00 94.56 204 TYR A CA 1
ATOM 1604 C C . TYR A 1 204 ? -14.561 5.146 25.267 1.00 94.56 204 TYR A C 1
ATOM 1606 O O . TYR A 1 204 ? -14.132 5.120 24.111 1.00 94.56 204 TYR A O 1
ATOM 1614 N N . SER A 1 205 ? -13.797 4.958 26.341 1.00 92.50 205 SER A N 1
ATOM 1615 C CA . SER A 1 205 ? -12.465 4.358 26.266 1.00 92.50 205 SER A CA 1
ATOM 1616 C C . SER A 1 205 ? -12.614 2.863 26.490 1.00 92.50 205 SER A C 1
ATOM 1618 O O . SER A 1 205 ? -13.397 2.450 27.345 1.00 92.50 205 SER A O 1
ATOM 1620 N N . MET A 1 206 ? -11.882 2.075 25.714 1.00 86.81 206 MET A N 1
ATOM 1621 C CA . MET A 1 206 ? -11.695 0.643 25.941 1.00 86.81 206 MET A CA 1
ATOM 1622 C C . MET A 1 206 ? -10.336 0.419 26.591 1.00 86.81 206 MET A C 1
ATOM 1624 O O . MET A 1 206 ? -9.432 1.234 26.289 1.00 86.81 206 MET A O 1
#

Radius of gyration: 21.14 Å; chains: 1; bounding box: 50×44×62 Å

Secondary structure (DSSP, 8-state):
-------SS-HHHHT---TTHHHHHHHHHHTT---SEEEEEEHHHHHHHHHHHHHTHHHHHHHHHHT----S-SSS-S-TTPPP---HHHHHHHHHHHHT---HHHHHHHHHHHH-TT--EEEEE-SGGGGGGHHHHHHH-TT-EEEPPPEE-SS-EEEEE-SSSS-EEE-TTT---EEEEGGGTT-SS---EETTT--TT--EE-

Sequence (206 aa):
MSKLAGCVIPPWVLSIQDMYDKPYLMGYYLAGTNTACMTCMSSKGIVTMARVLAERAELLAEDLSQGIITSVSLDDVIPNNAAYNHNPELARAILELKNRNLPEKYFIQTLMSLLLPNLRSIGTWRGGSLSFYIPELLAYFPNVSLFDLPHNSSEGIYNVTIFDGPAGIATSNAGFFEFIPEDQWEQENPHTKFLWEIEEGKFYSM